Protein AF-A0A967MBA5-F1 (afdb_monomer_lite)

Foldseek 3Di:
DVVLLVVVCVPPVVLSVLLCQAPLVVCCVVPVDDLGDDLCLLQNDPNGHPCVVDLVSNQVSCCVRPVVLSVLLCQAPLNVCCPVVVDPLGDGPCLLQPPPNGHDCPDLVSQLCQLVSVLVQLLDCVRQVVVVHDSCVSVVCCVDPLNVVSVVVVVCVPPDPDPDPRRDDPCNPQNDSNGYDDDDDDDDDD

Radius of gyration: 18.89 Å; chains: 1; bounding box: 40×50×54 Å

pLDDT: mean 87.0, std 14.41, range [33.41, 98.06]

Secondary structure (DSSP, 8-state):
-HHHHHHHHTT-HHHHHHHHHSHHHHHHHHHTTTT---HHHHH-SSS---GGG-HHHHHHHHHTT-HHHHHHHHHSHHHHHHHTS--TTS--HHHHS-TT----TTSHHHHHTHHHHHHHHHT-HHHHGGGT--THHHHHHHTSHHHHHHHHHHHTTTS-SS-PPPPP-HHHHH-SSSPPP---S-----

Structure (mmCIF, N/CA/C/O backbone):
data_AF-A0A967MBA5-F1
#
_entry.id   AF-A0A967MBA5-F1
#
loop_
_atom_site.group_PDB
_atom_site.id
_atom_site.type_symbol
_atom_site.label_atom_id
_atom_site.label_alt_id
_atom_site.label_comp_id
_atom_site.label_asym_id
_atom_site.label_entity_id
_atom_site.label_seq_id
_atom_site.pdbx_PDB_ins_code
_atom_site.Cartn_x
_atom_site.Cartn_y
_atom_site.Cartn_z
_atom_site.occupancy
_atom_site.B_iso_or_equiv
_atom_site.auth_seq_id
_atom_site.auth_comp_id
_atom_site.auth_asym_id
_atom_site.auth_atom_id
_atom_site.pdbx_PDB_model_num
ATOM 1 N N . MET A 1 1 ? 20.352 1.539 -17.886 1.00 57.19 1 MET A N 1
ATOM 2 C CA . MET A 1 1 ? 19.219 1.248 -16.974 1.00 57.19 1 MET A CA 1
ATOM 3 C C . MET A 1 1 ? 17.860 1.606 -17.583 1.00 57.19 1 MET A C 1
ATOM 5 O O . MET A 1 1 ? 17.051 0.704 -17.731 1.00 57.19 1 MET A O 1
ATOM 9 N N . LEU A 1 2 ? 17.604 2.836 -18.057 1.00 64.25 2 LEU A N 1
ATOM 10 C CA . LEU A 1 2 ? 16.314 3.187 -18.700 1.00 64.25 2 LEU A CA 1
ATOM 11 C C . LEU A 1 2 ? 16.004 2.423 -20.007 1.00 64.25 2 LEU A C 1
ATOM 13 O O . LEU A 1 2 ? 14.837 2.187 -20.316 1.00 64.25 2 LEU A O 1
ATOM 17 N N . ALA A 1 3 ? 17.030 2.010 -20.758 1.00 69.00 3 ALA A N 1
ATOM 18 C CA . ALA A 1 3 ? 16.873 1.297 -22.031 1.00 69.00 3 ALA A CA 1
ATOM 19 C C . ALA A 1 3 ? 16.160 -0.065 -21.893 1.00 69.00 3 ALA A C 1
ATOM 21 O O . ALA A 1 3 ? 15.391 -0.453 -22.771 1.00 69.00 3 ALA A O 1
ATOM 22 N N . ILE A 1 4 ? 16.352 -0.764 -20.769 1.00 73.06 4 ILE A N 1
ATOM 23 C CA . ILE A 1 4 ? 15.705 -2.060 -20.518 1.00 73.06 4 ILE A CA 1
ATOM 24 C C . ILE A 1 4 ? 14.198 -1.860 -20.313 1.00 73.06 4 ILE A C 1
ATOM 26 O O . ILE A 1 4 ? 13.394 -2.529 -20.963 1.00 73.06 4 ILE A O 1
ATOM 30 N N . SER A 1 5 ? 13.801 -0.857 -19.524 1.00 80.19 5 SER A N 1
ATOM 31 C CA . SER A 1 5 ? 12.388 -0.512 -19.322 1.00 80.19 5 SER A CA 1
ATOM 32 C C . SER A 1 5 ? 11.666 -0.137 -20.624 1.00 80.19 5 SER A C 1
ATOM 34 O O . SER A 1 5 ? 10.473 -0.405 -20.757 1.00 80.19 5 SER A O 1
ATOM 36 N N . GLN A 1 6 ? 12.369 0.439 -21.612 1.00 85.06 6 GLN A N 1
ATOM 37 C CA . GLN A 1 6 ? 11.784 0.741 -22.928 1.00 85.06 6 GLN A CA 1
ATOM 38 C C . GLN A 1 6 ? 11.441 -0.518 -23.730 1.00 85.06 6 GLN A C 1
ATOM 40 O O . GLN A 1 6 ? 10.478 -0.504 -24.494 1.00 85.06 6 GLN A O 1
ATOM 45 N N . THR A 1 7 ? 12.184 -1.611 -23.547 1.00 89.75 7 THR A N 1
ATOM 46 C CA . THR A 1 7 ? 11.870 -2.888 -24.203 1.00 89.75 7 THR A CA 1
ATOM 47 C C . THR 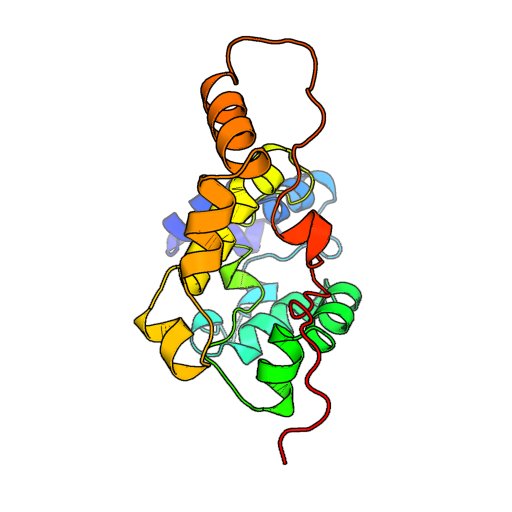A 1 7 ? 10.586 -3.471 -23.624 1.00 89.75 7 THR A C 1
ATOM 49 O O . THR A 1 7 ? 9.671 -3.808 -24.371 1.00 89.75 7 THR A O 1
ATOM 52 N N . CYS A 1 8 ? 10.461 -3.484 -22.293 1.00 90.94 8 CYS A N 1
ATOM 53 C CA . CYS A 1 8 ? 9.255 -3.950 -21.607 1.00 90.94 8 CYS A CA 1
ATOM 54 C C . CYS A 1 8 ? 8.020 -3.108 -21.975 1.00 90.94 8 CYS A C 1
ATOM 56 O O . CYS A 1 8 ? 6.943 -3.658 -22.198 1.00 90.94 8 CYS A O 1
ATOM 58 N N . LYS A 1 9 ? 8.182 -1.781 -22.093 1.00 93.62 9 LYS A N 1
ATOM 59 C CA . LYS A 1 9 ? 7.121 -0.832 -22.475 1.00 93.62 9 LYS A CA 1
ATOM 60 C C . LYS A 1 9 ? 6.440 -1.188 -23.798 1.00 93.62 9 LYS A C 1
ATOM 62 O O . LYS A 1 9 ? 5.244 -0.942 -23.917 1.00 93.62 9 LYS A O 1
ATOM 67 N N . ARG A 1 10 ? 7.169 -1.743 -24.778 1.00 92.44 10 ARG A N 1
ATOM 68 C CA . ARG A 1 10 ? 6.612 -2.065 -26.108 1.00 92.44 10 ARG A CA 1
ATOM 69 C C . ARG A 1 10 ? 5.396 -2.989 -26.025 1.00 92.44 10 ARG A C 1
ATOM 71 O O . ARG A 1 10 ? 4.481 -2.828 -26.820 1.00 92.44 10 ARG A O 1
ATOM 78 N N . CYS A 1 11 ? 5.375 -3.893 -25.044 1.00 93.06 11 CYS A N 1
ATOM 79 C CA . CYS A 1 11 ? 4.255 -4.809 -24.811 1.00 93.06 11 CYS A CA 1
ATOM 80 C C . CYS A 1 11 ? 3.465 -4.480 -23.531 1.00 93.06 11 CYS A C 1
ATOM 82 O O . CYS A 1 11 ? 2.268 -4.733 -23.466 1.00 93.06 11 CYS A O 1
ATOM 84 N N . HIS A 1 12 ? 4.101 -3.903 -22.505 1.00 92.06 12 HIS A N 1
ATOM 85 C CA . HIS A 1 12 ? 3.480 -3.584 -21.212 1.00 92.06 12 HIS A CA 1
ATOM 86 C C . HIS A 1 12 ? 3.293 -2.077 -21.015 1.00 92.06 12 HIS A C 1
ATOM 88 O O . HIS A 1 12 ? 3.728 -1.509 -20.006 1.00 92.06 12 HIS A O 1
ATOM 94 N N . TYR A 1 13 ? 2.646 -1.424 -21.982 1.00 93.81 13 TYR A N 1
ATOM 95 C CA . TYR A 1 13 ? 2.476 0.028 -21.977 1.00 93.81 13 TYR A CA 1
ATOM 96 C C . TYR A 1 13 ? 1.734 0.529 -20.732 1.00 93.81 13 TYR A C 1
ATOM 98 O O . TYR A 1 13 ? 2.235 1.425 -20.060 1.00 93.81 13 TYR A O 1
ATOM 106 N N . ASP A 1 14 ? 0.618 -0.096 -20.350 1.00 94.44 14 ASP A N 1
ATOM 107 C CA . ASP A 1 14 ? -0.190 0.350 -19.203 1.00 94.44 14 ASP A CA 1
ATOM 108 C C . ASP A 1 14 ? 0.580 0.290 -17.881 1.00 94.44 14 ASP A C 1
ATOM 110 O O . ASP A 1 14 ? 0.478 1.175 -17.030 1.00 94.44 14 ASP A O 1
ATOM 114 N N . LYS A 1 15 ? 1.395 -0.759 -17.703 1.00 93.94 15 LYS A N 1
ATOM 115 C CA . LYS A 1 15 ? 2.237 -0.905 -16.508 1.00 93.94 15 LYS A CA 1
ATOM 116 C C . LYS A 1 15 ? 3.365 0.116 -16.511 1.00 93.94 15 LYS A C 1
ATOM 118 O O . LYS A 1 15 ? 3.655 0.700 -15.471 1.00 93.94 15 LYS A O 1
ATOM 123 N N . TYR A 1 16 ? 3.961 0.371 -17.675 1.00 93.25 16 TYR A N 1
ATOM 124 C CA . TYR A 1 16 ? 4.961 1.419 -17.834 1.00 93.25 16 TYR A CA 1
ATOM 125 C C . TYR A 1 16 ? 4.374 2.814 -17.570 1.00 93.25 16 TYR A C 1
ATOM 127 O O . TYR A 1 16 ? 5.012 3.617 -16.894 1.00 93.25 16 TYR A O 1
ATOM 135 N N . ALA A 1 17 ? 3.161 3.100 -18.049 1.00 93.50 17 ALA A N 1
ATOM 136 C CA . ALA A 1 17 ? 2.477 4.367 -17.818 1.00 93.50 17 ALA A CA 1
ATOM 137 C C . ALA A 1 17 ? 2.305 4.632 -16.315 1.00 93.50 17 ALA A C 1
ATOM 139 O O . ALA A 1 17 ? 2.769 5.665 -15.841 1.00 93.50 17 ALA A O 1
ATOM 140 N N . LYS A 1 18 ? 1.785 3.649 -15.566 1.00 94.25 18 LYS A N 1
ATOM 141 C CA . LYS A 1 18 ? 1.663 3.715 -14.099 1.00 94.25 18 LYS A CA 1
ATOM 142 C C . LYS A 1 18 ? 3.008 3.845 -13.385 1.00 94.25 18 LYS A C 1
ATOM 144 O O . LYS A 1 18 ? 3.132 4.628 -12.448 1.00 94.25 18 LYS A O 1
ATOM 149 N N . LEU A 1 19 ? 4.034 3.124 -13.848 1.00 91.94 19 LEU A N 1
ATOM 150 C CA . LEU A 1 19 ? 5.378 3.213 -13.271 1.00 91.94 19 LEU A CA 1
ATOM 151 C C . LEU A 1 19 ? 5.914 4.641 -13.300 1.00 91.94 19 LEU A C 1
ATOM 153 O O . LEU A 1 19 ? 6.520 5.063 -12.318 1.00 91.94 19 LEU A O 1
ATOM 157 N N . ARG A 1 20 ? 5.666 5.398 -14.376 1.00 92.06 20 ARG A N 1
ATOM 158 C CA . ARG A 1 20 ? 6.151 6.783 -14.498 1.00 92.06 20 ARG A CA 1
ATOM 159 C C . ARG A 1 20 ? 5.617 7.726 -13.423 1.00 92.06 20 ARG A C 1
ATOM 161 O O . ARG A 1 20 ? 6.262 8.730 -13.136 1.00 92.06 20 ARG A O 1
ATOM 168 N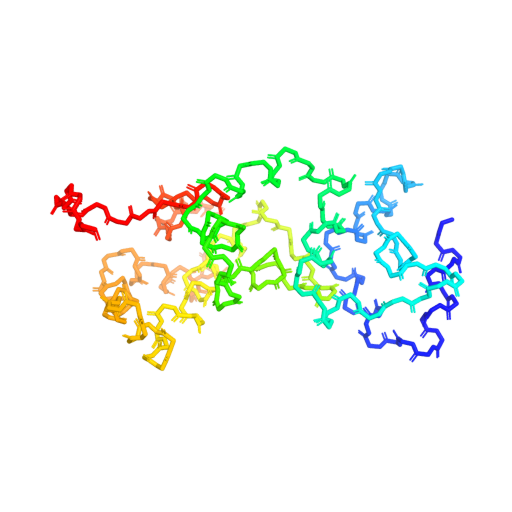 N . GLU A 1 21 ? 4.478 7.399 -12.830 1.00 92.06 21 GLU A N 1
ATOM 169 C CA . GLU A 1 21 ? 3.867 8.180 -11.753 1.00 92.06 21 GLU A CA 1
ATOM 170 C C . GLU A 1 21 ? 4.428 7.806 -10.372 1.00 92.06 21 GLU A C 1
ATOM 172 O O . GLU A 1 21 ? 4.312 8.578 -9.420 1.00 92.06 21 GLU A O 1
ATOM 177 N N . SER A 1 22 ? 5.079 6.643 -10.262 1.00 94.75 22 SER A N 1
ATOM 178 C CA . SER A 1 22 ? 5.605 6.129 -8.998 1.00 94.75 22 SER A CA 1
ATOM 179 C C . SER A 1 22 ? 6.836 6.885 -8.491 1.00 94.75 22 SER A C 1
ATOM 181 O O . SER A 1 22 ? 7.646 7.416 -9.261 1.00 94.75 22 SER A O 1
ATOM 183 N N . ILE A 1 23 ? 7.045 6.837 -7.174 1.00 94.12 23 ILE A N 1
ATOM 184 C CA . ILE A 1 23 ? 8.254 7.358 -6.529 1.00 94.12 23 ILE A CA 1
ATOM 185 C C . ILE A 1 23 ? 9.521 6.663 -7.041 1.00 94.12 23 ILE A C 1
ATOM 187 O O . ILE A 1 23 ? 10.535 7.323 -7.254 1.00 94.12 23 ILE A O 1
ATOM 191 N N . HIS A 1 24 ? 9.458 5.360 -7.342 1.00 92.62 24 HIS A N 1
ATOM 192 C CA . HIS A 1 24 ? 10.597 4.626 -7.896 1.00 92.62 24 HIS A CA 1
ATOM 193 C C . HIS A 1 24 ? 11.063 5.218 -9.229 1.00 92.62 24 HIS A C 1
ATOM 195 O O . HIS A 1 24 ? 12.262 5.393 -9.431 1.00 92.62 24 HIS A O 1
ATOM 201 N N . TYR A 1 25 ? 10.142 5.603 -10.118 1.00 91.25 25 TYR A N 1
ATOM 202 C CA . TYR A 1 25 ? 10.521 6.240 -11.381 1.00 91.25 25 TYR A CA 1
ATOM 203 C C . TYR A 1 25 ? 11.074 7.653 -11.176 1.00 91.25 25 TYR A C 1
ATOM 205 O O . TYR A 1 25 ? 12.070 8.020 -11.801 1.00 91.25 25 TYR A O 1
ATOM 213 N N . LYS A 1 26 ? 10.483 8.440 -10.267 1.00 91.62 26 LYS A N 1
ATOM 214 C CA . LYS A 1 26 ? 10.989 9.781 -9.927 1.00 91.62 26 LYS A CA 1
ATOM 215 C C . LYS A 1 26 ? 12.429 9.719 -9.404 1.00 91.62 26 LYS A C 1
ATOM 217 O O . LYS A 1 26 ? 13.295 10.425 -9.917 1.00 91.62 26 LYS A O 1
ATOM 222 N N . VAL A 1 27 ? 12.705 8.823 -8.454 1.00 89.94 27 VAL A N 1
ATOM 223 C CA . VAL A 1 27 ? 14.050 8.630 -7.886 1.00 89.94 27 VAL A CA 1
ATOM 224 C C . VAL A 1 27 ? 15.023 8.072 -8.930 1.00 89.94 27 VAL A C 1
ATOM 226 O O . VAL A 1 27 ? 16.174 8.507 -8.969 1.00 89.94 27 VAL A O 1
ATOM 229 N N . LEU A 1 28 ? 14.573 7.175 -9.818 1.00 88.00 28 LEU A N 1
ATOM 230 C CA . LEU A 1 28 ? 15.388 6.652 -10.922 1.00 88.00 28 LEU A CA 1
ATOM 231 C C . LEU A 1 28 ? 15.905 7.783 -11.819 1.00 88.00 28 LEU A C 1
ATOM 233 O O . LEU A 1 28 ? 17.083 7.789 -12.173 1.00 88.00 28 LEU A O 1
ATOM 237 N N . GLN A 1 29 ? 15.040 8.746 -12.157 1.00 85.94 29 GLN A N 1
ATOM 238 C CA . GLN A 1 29 ? 15.420 9.897 -12.982 1.00 85.94 29 GLN A CA 1
ATOM 239 C C . GLN A 1 29 ? 16.377 10.855 -12.263 1.00 85.94 29 GLN A C 1
ATOM 241 O O . GLN A 1 29 ? 17.235 11.443 -12.911 1.00 85.94 29 GLN A O 1
ATOM 246 N N . GLN A 1 30 ? 16.259 11.001 -10.941 1.00 85.06 30 GLN A N 1
ATOM 247 C CA . GLN A 1 30 ? 17.090 11.923 -10.160 1.00 85.06 30 GLN A CA 1
ATOM 248 C C . GLN A 1 30 ? 18.472 11.355 -9.812 1.00 85.06 30 GLN A C 1
ATOM 250 O O . GLN A 1 30 ? 19.459 12.082 -9.849 1.00 85.06 30 GLN A O 1
ATOM 255 N N . LYS A 1 31 ? 18.551 10.070 -9.440 1.00 77.62 31 LYS A N 1
ATOM 256 C CA . LYS A 1 31 ? 19.765 9.452 -8.868 1.00 77.62 31 LYS A CA 1
ATOM 257 C C . LYS A 1 31 ? 20.545 8.559 -9.838 1.00 77.62 31 LYS A C 1
ATOM 259 O O . LYS A 1 31 ? 21.490 7.894 -9.426 1.00 77.62 31 LYS A O 1
ATOM 264 N N . GLY A 1 32 ? 20.146 8.484 -11.108 1.00 69.00 32 GLY A N 1
ATOM 265 C CA . GLY A 1 32 ? 20.881 7.722 -12.127 1.00 69.00 32 GLY A CA 1
ATOM 266 C C . GLY A 1 32 ? 20.850 6.194 -11.958 1.00 69.00 32 GLY A C 1
ATOM 267 O O . GLY A 1 32 ? 21.584 5.496 -12.652 1.00 69.00 32 GLY A O 1
ATOM 268 N N . GLY A 1 33 ? 19.987 5.664 -11.080 1.00 66.44 33 GLY A N 1
ATOM 269 C CA . GLY A 1 33 ? 19.656 4.234 -11.000 1.00 66.44 33 GLY A CA 1
ATOM 270 C C . GLY A 1 33 ? 20.451 3.372 -10.020 1.00 66.44 33 GLY A C 1
ATOM 271 O O . GLY A 1 33 ? 20.230 2.164 -9.980 1.00 66.44 33 GLY A O 1
ATOM 272 N N . VAL A 1 34 ? 21.314 3.947 -9.179 1.00 69.75 34 VAL A N 1
ATOM 273 C CA . VAL A 1 34 ? 21.926 3.169 -8.088 1.00 69.75 34 VAL A CA 1
ATOM 274 C C . VAL A 1 34 ? 20.851 2.808 -7.058 1.00 69.75 34 VAL A C 1
ATOM 276 O O . VAL A 1 34 ? 20.255 3.693 -6.447 1.00 69.75 34 VAL A O 1
ATOM 279 N N . ASN A 1 35 ? 20.620 1.506 -6.868 1.00 76.38 35 ASN A N 1
ATOM 280 C CA . ASN A 1 35 ? 19.643 0.948 -5.926 1.00 76.38 35 ASN A CA 1
ATOM 281 C C . ASN A 1 35 ? 18.187 1.414 -6.161 1.00 76.38 35 ASN A C 1
ATOM 283 O O . ASN A 1 35 ? 17.440 1.644 -5.212 1.00 76.38 35 ASN A O 1
ATOM 287 N N . VAL A 1 36 ? 17.783 1.576 -7.427 1.00 84.69 36 VAL A N 1
ATOM 288 C CA . VAL A 1 36 ? 16.395 1.893 -7.800 1.00 84.69 36 VAL A CA 1
ATOM 289 C C . VAL A 1 36 ? 15.851 0.794 -8.714 1.00 84.69 36 VAL A C 1
ATOM 291 O O . VAL A 1 36 ? 16.489 0.496 -9.725 1.00 84.69 36 VAL A O 1
ATOM 294 N N . PRO A 1 37 ? 14.688 0.189 -8.410 1.00 88.88 37 PRO A N 1
ATOM 295 C CA . PRO A 1 37 ? 14.188 -0.936 -9.191 1.00 88.88 37 PRO A CA 1
ATOM 296 C C . PRO A 1 37 ? 13.746 -0.502 -10.596 1.00 88.88 37 PRO A C 1
ATOM 298 O O . PRO A 1 37 ? 12.969 0.443 -10.755 1.00 88.88 37 PRO A O 1
ATOM 301 N N . THR A 1 38 ? 14.185 -1.231 -11.624 1.00 88.75 38 THR A N 1
ATOM 302 C CA . THR A 1 38 ? 13.572 -1.222 -12.958 1.00 88.75 38 THR A CA 1
ATOM 303 C C . THR A 1 38 ? 12.703 -2.473 -13.140 1.00 88.75 38 THR A C 1
ATOM 305 O O . THR A 1 38 ? 12.453 -3.236 -12.202 1.00 88.75 38 THR A O 1
ATOM 308 N N . CYS A 1 39 ? 12.190 -2.692 -14.354 1.00 91.19 39 CYS A N 1
ATOM 309 C CA . CYS A 1 39 ? 11.349 -3.845 -14.660 1.00 91.19 39 CYS A CA 1
ATOM 310 C C . CYS A 1 39 ? 12.046 -5.173 -14.317 1.00 91.19 39 CYS A C 1
ATOM 312 O O . CYS A 1 39 ? 11.402 -6.077 -13.787 1.00 91.19 39 CYS A O 1
ATOM 314 N N . VAL A 1 40 ? 13.350 -5.284 -14.590 1.00 90.44 40 VAL A N 1
ATOM 315 C CA . VAL A 1 40 ? 14.095 -6.547 -14.460 1.00 90.44 40 VAL A CA 1
ATOM 316 C C . VAL A 1 40 ? 14.582 -6.830 -13.043 1.00 90.44 40 VAL A C 1
ATOM 318 O O . VAL A 1 40 ? 14.734 -7.994 -12.689 1.00 90.44 40 VAL A O 1
ATOM 321 N N . GLU A 1 41 ? 14.752 -5.823 -12.191 1.00 88.94 41 GLU A N 1
ATOM 322 C CA . GLU A 1 41 ? 15.087 -6.031 -10.778 1.00 88.94 41 GLU A CA 1
ATOM 323 C C . GLU A 1 41 ? 13.901 -6.678 -10.044 1.00 88.94 41 GLU A C 1
ATOM 325 O O . GLU A 1 41 ? 14.066 -7.633 -9.277 1.00 88.94 41 GLU A O 1
ATOM 330 N N . CYS A 1 42 ? 12.677 -6.241 -10.361 1.00 89.94 42 CYS A N 1
ATOM 331 C CA . CYS A 1 42 ? 11.465 -6.847 -9.817 1.00 89.94 42 CYS A CA 1
ATOM 332 C C . CYS A 1 42 ? 11.122 -8.174 -10.509 1.00 89.94 42 CYS A C 1
ATOM 334 O O . CYS A 1 42 ? 10.936 -9.182 -9.830 1.00 89.94 42 CYS A O 1
ATOM 336 N N . HIS A 1 43 ? 11.048 -8.204 -11.842 1.00 91.12 43 HIS A N 1
ATOM 337 C CA . HIS A 1 43 ? 10.509 -9.356 -12.576 1.00 91.12 43 HIS A CA 1
ATOM 338 C C . HIS A 1 43 ? 11.564 -10.364 -13.050 1.00 91.12 43 HIS A C 1
ATOM 340 O O . HIS A 1 43 ? 11.217 -11.521 -13.269 1.00 91.12 43 HIS A O 1
ATOM 346 N N . GLY A 1 44 ? 12.833 -9.980 -13.166 1.00 88.69 44 GLY A N 1
ATOM 347 C CA . GLY A 1 44 ? 13.866 -10.739 -13.880 1.00 88.69 44 GLY A CA 1
ATOM 348 C C . GLY A 1 44 ? 13.982 -10.319 -15.351 1.00 88.69 44 GLY A C 1
ATOM 349 O O . GLY A 1 44 ? 13.064 -9.720 -15.905 1.00 88.69 44 GLY A O 1
ATOM 350 N N . GLY A 1 45 ? 15.132 -10.608 -15.973 1.00 86.19 45 GLY A N 1
ATOM 351 C CA . GLY A 1 45 ? 15.416 -10.287 -17.382 1.00 86.19 45 GLY A CA 1
ATOM 352 C C . GLY A 1 45 ? 15.163 -11.451 -18.345 1.00 86.19 45 GLY A C 1
ATOM 353 O O . GLY A 1 45 ? 14.334 -11.336 -19.238 1.00 86.19 45 GLY A O 1
ATOM 354 N N . HIS A 1 46 ? 15.855 -12.580 -18.153 1.00 86.81 46 HIS A N 1
ATOM 355 C CA . HIS A 1 46 ? 15.689 -13.785 -18.988 1.00 86.81 46 HIS A CA 1
ATOM 356 C C . HIS A 1 46 ? 14.726 -14.812 -18.383 1.00 86.81 46 HIS A C 1
ATOM 358 O O . HIS A 1 46 ? 14.042 -15.525 -19.107 1.00 86.81 46 HIS A O 1
ATOM 364 N N . ALA A 1 47 ? 14.620 -14.842 -17.055 1.00 87.31 47 ALA A N 1
ATOM 365 C CA . ALA A 1 47 ? 13.622 -15.615 -16.324 1.00 87.31 47 ALA A CA 1
ATOM 366 C C . ALA A 1 47 ? 12.533 -14.667 -15.798 1.00 87.31 47 ALA A C 1
ATOM 368 O O . ALA A 1 47 ? 12.403 -14.464 -14.590 1.00 87.31 47 ALA A O 1
ATOM 369 N N . ILE A 1 48 ? 11.811 -14.010 -16.716 1.00 88.56 48 ILE A N 1
ATOM 370 C CA . ILE A 1 48 ? 10.757 -13.048 -16.364 1.00 88.56 48 ILE A CA 1
ATOM 371 C C . ILE A 1 48 ? 9.661 -13.783 -15.591 1.00 88.56 48 ILE A C 1
ATOM 373 O O . ILE A 1 48 ? 9.021 -14.704 -16.094 1.00 88.56 48 ILE A O 1
ATOM 377 N N . SER A 1 49 ? 9.437 -13.352 -14.358 1.00 85.56 49 SER A N 1
ATOM 378 C CA . SER A 1 49 ? 8.499 -13.958 -13.425 1.00 85.56 49 SER A CA 1
ATOM 379 C C . SER A 1 49 ? 7.278 -13.071 -13.198 1.00 85.56 49 SER A C 1
ATOM 381 O O . SER A 1 49 ? 7.344 -11.835 -13.132 1.00 85.56 49 SER A O 1
ATOM 383 N N . SER A 1 50 ? 6.126 -13.720 -13.038 1.00 85.12 50 SER A N 1
ATOM 384 C CA . SER A 1 50 ? 4.920 -13.055 -12.559 1.00 85.12 50 SER A CA 1
ATOM 385 C C . SER A 1 50 ? 4.991 -12.939 -11.039 1.00 85.12 50 SER A C 1
ATOM 387 O O . SER A 1 50 ? 4.565 -13.833 -10.312 1.00 85.12 50 SER A O 1
ATOM 389 N N . VAL A 1 51 ? 5.556 -11.825 -10.570 1.00 80.12 51 VAL A N 1
ATOM 390 C CA . VAL A 1 51 ? 5.774 -11.547 -9.141 1.00 80.12 51 VAL A CA 1
ATOM 391 C C . VAL A 1 51 ? 4.463 -11.632 -8.348 1.00 80.12 51 VAL A C 1
ATOM 393 O O . VAL A 1 51 ? 4.436 -12.206 -7.269 1.00 80.12 51 VAL A O 1
ATOM 396 N N . SER A 1 52 ? 3.343 -11.189 -8.927 1.00 79.38 52 SER A N 1
ATOM 397 C CA . SER A 1 52 ? 2.033 -11.185 -8.264 1.00 79.38 52 SER A CA 1
ATOM 398 C C . SER A 1 52 ? 1.433 -12.570 -7.997 1.00 79.38 52 SER A C 1
ATOM 400 O O . SER A 1 52 ? 0.534 -12.671 -7.167 1.00 79.38 52 SER A O 1
ATOM 402 N N . ARG A 1 53 ? 1.883 -13.634 -8.682 1.00 79.44 53 ARG A N 1
ATOM 403 C CA . ARG A 1 53 ? 1.353 -14.995 -8.462 1.00 79.44 53 ARG A CA 1
ATOM 404 C C . ARG A 1 53 ? 1.789 -15.586 -7.126 1.00 79.44 53 ARG A C 1
ATOM 406 O O . ARG A 1 53 ? 1.093 -16.444 -6.595 1.00 79.44 53 ARG A O 1
ATOM 413 N N . ASP A 1 54 ? 2.907 -15.119 -6.576 1.00 86.94 54 ASP A N 1
ATOM 414 C CA . ASP A 1 54 ? 3.372 -15.527 -5.258 1.00 86.94 54 ASP A CA 1
ATOM 415 C C . ASP A 1 54 ? 3.610 -14.315 -4.355 1.00 86.94 54 ASP A C 1
ATOM 417 O O . ASP A 1 54 ? 4.617 -13.617 -4.458 1.00 86.94 54 ASP A O 1
ATOM 421 N N . ARG A 1 55 ? 2.689 -14.117 -3.406 1.00 90.19 55 ARG A N 1
ATOM 422 C CA . ARG A 1 55 ? 2.760 -13.062 -2.381 1.00 90.19 55 ARG A CA 1
ATOM 423 C C . ARG A 1 55 ? 4.113 -13.033 -1.656 1.00 90.19 55 ARG A C 1
ATOM 425 O O . ARG A 1 55 ? 4.643 -11.950 -1.428 1.00 90.19 55 ARG A O 1
ATOM 432 N N . LEU A 1 56 ? 4.711 -14.190 -1.350 1.00 90.88 56 LEU A N 1
ATOM 433 C CA . LEU A 1 56 ? 6.013 -14.236 -0.672 1.00 90.88 56 LEU A CA 1
ATOM 434 C C . LEU A 1 56 ? 7.152 -13.781 -1.591 1.00 90.88 56 LEU A C 1
ATOM 436 O O . LEU A 1 56 ? 8.021 -13.028 -1.156 1.00 90.88 56 LEU A O 1
ATOM 440 N N . SER A 1 57 ? 7.142 -14.188 -2.862 1.00 89.88 57 SER A N 1
ATOM 441 C CA . SER A 1 57 ? 8.065 -13.670 -3.878 1.00 89.88 57 SER A CA 1
ATOM 442 C C . SER A 1 57 ? 7.995 -12.144 -3.978 1.00 89.88 57 SER A C 1
ATOM 444 O O . SER A 1 57 ? 9.040 -11.494 -3.928 1.00 89.88 57 SER A O 1
ATOM 446 N N . THR A 1 58 ? 6.791 -11.556 -4.005 1.00 92.00 58 THR A N 1
ATOM 447 C CA . THR A 1 58 ? 6.609 -10.092 -3.986 1.00 92.00 58 THR A CA 1
ATOM 448 C C . THR A 1 58 ? 7.316 -9.442 -2.802 1.00 92.00 58 THR A C 1
ATOM 450 O O . THR A 1 58 ? 8.101 -8.514 -2.992 1.00 92.00 58 THR A O 1
ATOM 453 N N . VAL A 1 59 ? 7.104 -9.956 -1.588 1.00 94.31 59 VAL A N 1
ATOM 454 C CA . VAL A 1 59 ? 7.737 -9.398 -0.387 1.00 94.31 59 VAL A CA 1
ATOM 455 C C . VAL A 1 59 ? 9.266 -9.509 -0.457 1.00 94.31 59 VAL A C 1
ATOM 457 O O . VAL A 1 59 ? 9.970 -8.550 -0.138 1.00 94.31 59 VAL A O 1
ATOM 460 N N . ARG A 1 60 ? 9.804 -10.637 -0.945 1.00 92.31 60 ARG A N 1
ATOM 461 C CA . ARG A 1 60 ? 11.257 -10.812 -1.132 1.00 92.31 60 ARG A CA 1
ATOM 462 C C . ARG A 1 60 ? 11.840 -9.815 -2.137 1.00 92.31 60 ARG A C 1
ATOM 464 O O . ARG A 1 60 ? 12.959 -9.350 -1.937 1.00 92.31 60 ARG A O 1
ATOM 471 N N . LYS A 1 61 ? 11.101 -9.453 -3.194 1.00 93.19 61 LYS A N 1
ATOM 472 C CA . LYS A 1 61 ? 11.540 -8.426 -4.154 1.00 93.19 61 LYS A CA 1
ATOM 473 C C . LYS A 1 61 ? 11.637 -7.047 -3.512 1.00 93.19 61 LYS A C 1
ATOM 475 O O . LYS A 1 61 ? 12.620 -6.353 -3.745 1.00 93.19 61 LYS A O 1
ATOM 480 N N . CYS A 1 62 ? 10.683 -6.682 -2.657 1.00 94.56 62 CYS A N 1
ATOM 481 C CA . CYS A 1 62 ? 10.751 -5.441 -1.884 1.00 94.56 62 CYS A CA 1
ATOM 482 C C . CYS A 1 62 ? 11.936 -5.448 -0.903 1.00 94.56 62 CYS A C 1
ATOM 484 O O . CYS A 1 62 ? 12.671 -4.464 -0.829 1.00 94.56 62 CYS A O 1
ATOM 486 N N . ARG A 1 63 ? 12.170 -6.575 -0.210 1.00 95.44 63 ARG A N 1
ATOM 487 C CA . ARG A 1 63 ? 13.292 -6.748 0.731 1.00 95.44 63 ARG A CA 1
ATOM 488 C C . ARG A 1 63 ? 14.653 -6.449 0.097 1.00 95.44 63 ARG A C 1
ATOM 490 O O . ARG A 1 63 ? 15.497 -5.882 0.776 1.00 95.44 63 ARG A O 1
ATOM 497 N N . GLY A 1 64 ? 14.856 -6.793 -1.178 1.00 92.88 64 GLY A N 1
ATOM 498 C CA . GLY A 1 64 ? 16.145 -6.618 -1.862 1.00 92.88 64 GLY A CA 1
ATOM 499 C C . GLY A 1 64 ? 16.720 -5.198 -1.786 1.00 92.88 64 GLY A C 1
ATOM 500 O O . GLY A 1 64 ? 17.936 -5.045 -1.750 1.00 92.88 64 GLY A O 1
ATOM 501 N N . CYS A 1 65 ? 15.860 -4.177 -1.698 1.00 94.25 65 CYS A N 1
ATOM 502 C CA . CYS A 1 65 ? 16.270 -2.787 -1.466 1.00 94.25 65 CYS A CA 1
ATOM 503 C C . CYS A 1 65 ? 15.786 -2.240 -0.110 1.00 94.25 65 CYS A C 1
ATOM 505 O O . CYS A 1 65 ? 16.431 -1.364 0.464 1.00 94.25 65 CYS A O 1
ATOM 507 N N . HIS A 1 66 ? 14.663 -2.742 0.416 1.00 95.56 66 HIS A N 1
ATOM 508 C CA . HIS A 1 66 ? 14.016 -2.262 1.641 1.00 95.56 66 HIS A CA 1
ATOM 509 C C . HIS A 1 66 ? 14.165 -3.246 2.810 1.00 95.56 66 HIS A C 1
ATOM 511 O O . HIS A 1 66 ? 13.194 -3.547 3.502 1.00 95.56 66 HIS A O 1
ATOM 517 N N . GLU A 1 67 ? 15.376 -3.755 3.042 1.00 97.12 67 GLU A N 1
ATOM 518 C CA . GLU A 1 67 ? 15.629 -4.794 4.051 1.00 97.12 67 GLU A CA 1
ATOM 519 C C . GLU A 1 67 ? 15.204 -4.377 5.465 1.00 97.12 67 GLU A C 1
ATOM 521 O O . GLU A 1 67 ? 14.445 -5.092 6.110 1.00 97.12 67 GLU A O 1
ATOM 526 N N . LYS A 1 68 ? 15.575 -3.171 5.906 1.00 97.50 68 LYS A N 1
ATOM 527 C CA . LYS A 1 68 ? 15.196 -2.665 7.237 1.00 97.50 68 LYS A CA 1
ATOM 528 C C . LYS A 1 68 ? 13.680 -2.571 7.424 1.00 97.50 68 LYS A C 1
ATOM 530 O O . LYS A 1 68 ? 13.151 -2.889 8.481 1.00 97.50 68 LYS A O 1
ATOM 535 N N . VAL A 1 69 ? 12.964 -2.138 6.384 1.00 97.75 69 VAL A N 1
ATOM 536 C CA . VAL A 1 69 ? 11.494 -2.061 6.415 1.00 97.75 69 VAL A CA 1
ATOM 537 C C . VAL A 1 69 ? 10.893 -3.461 6.465 1.00 97.75 69 VAL A C 1
ATOM 539 O O . VAL A 1 69 ? 9.944 -3.693 7.209 1.00 97.75 69 VAL A O 1
ATOM 542 N N . TYR A 1 70 ? 11.459 -4.400 5.703 1.00 97.81 70 TYR A N 1
ATOM 543 C CA . TYR A 1 70 ? 11.055 -5.800 5.736 1.00 97.81 70 TYR A CA 1
ATOM 544 C C . TYR A 1 70 ? 11.205 -6.401 7.140 1.00 97.81 70 TYR A C 1
ATOM 546 O O . TYR A 1 70 ? 10.292 -7.087 7.590 1.00 97.81 70 TYR A O 1
ATOM 554 N N . GLU A 1 71 ? 12.312 -6.137 7.835 1.00 97.81 71 GLU A N 1
ATOM 555 C CA . GLU A 1 71 ? 12.554 -6.643 9.194 1.00 97.81 71 GLU A CA 1
ATOM 556 C C . GLU A 1 71 ? 11.505 -6.130 10.186 1.00 97.81 71 GLU A C 1
ATOM 558 O O . GLU A 1 71 ? 10.934 -6.914 10.944 1.00 97.81 71 GLU A O 1
ATOM 563 N N . ILE A 1 72 ? 11.183 -4.837 10.116 1.00 98.06 72 ILE A N 1
ATOM 564 C CA . ILE A 1 72 ? 10.130 -4.226 10.935 1.00 98.06 72 ILE A CA 1
ATOM 565 C C . ILE A 1 72 ? 8.766 -4.856 10.610 1.00 98.06 72 ILE A C 1
ATOM 567 O O . ILE A 1 72 ? 8.051 -5.297 11.511 1.00 98.06 72 ILE A O 1
ATOM 571 N N . TYR A 1 73 ? 8.426 -4.966 9.321 1.00 98.06 73 TYR A N 1
ATOM 572 C CA . TYR A 1 73 ? 7.183 -5.594 8.877 1.00 98.06 73 TYR A CA 1
ATOM 573 C C . TYR A 1 73 ? 7.064 -7.041 9.342 1.00 98.06 73 TYR A C 1
ATOM 575 O O . TYR A 1 73 ? 6.001 -7.428 9.821 1.00 98.06 73 TYR A O 1
ATOM 583 N N . ALA A 1 74 ? 8.135 -7.830 9.262 1.00 96.88 74 ALA A N 1
ATOM 584 C CA . ALA A 1 74 ? 8.137 -9.218 9.711 1.00 96.88 74 ALA A CA 1
ATOM 585 C C . ALA A 1 74 ? 7.807 -9.359 11.210 1.00 96.88 74 ALA A C 1
ATOM 587 O O . ALA A 1 74 ? 7.223 -10.369 11.604 1.00 96.88 74 ALA A O 1
ATOM 588 N N . GLY A 1 75 ? 8.128 -8.344 12.022 1.00 95.81 75 GLY A N 1
ATOM 589 C CA . GLY A 1 75 ? 7.769 -8.267 13.441 1.00 95.81 75 GLY A CA 1
ATOM 590 C C . GLY A 1 75 ? 6.348 -7.764 13.732 1.00 95.81 75 GLY A C 1
ATOM 591 O O . GLY A 1 75 ? 5.851 -7.973 14.837 1.00 95.81 75 GLY A O 1
ATOM 592 N N . SER A 1 76 ? 5.675 -7.132 12.765 1.00 97.75 76 SER A N 1
ATOM 593 C CA . SER A 1 76 ? 4.296 -6.638 12.918 1.00 97.75 76 SER A CA 1
ATOM 594 C C . SER A 1 76 ? 3.272 -7.767 13.046 1.00 97.75 76 SER A C 1
ATOM 596 O O . SER A 1 76 ? 3.548 -8.923 12.724 1.00 97.75 76 SER A O 1
ATOM 598 N N . VAL A 1 77 ? 2.034 -7.443 13.429 1.00 96.12 77 VAL A N 1
ATOM 599 C CA . VAL A 1 77 ? 0.954 -8.445 13.494 1.00 96.12 77 VAL A CA 1
ATOM 600 C C 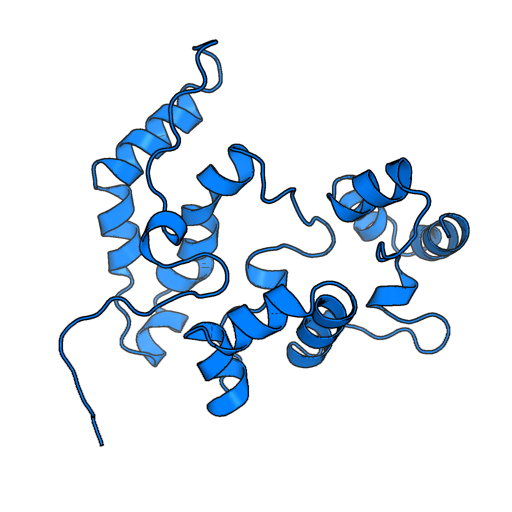. VAL A 1 77 ? 0.617 -9.044 12.127 1.00 96.12 77 VAL A C 1
ATOM 602 O O . VAL A 1 77 ? 0.320 -10.236 12.042 1.00 96.12 77 VAL A O 1
ATOM 605 N N . HIS A 1 78 ? 0.714 -8.254 11.051 1.00 96.50 78 HIS A N 1
ATOM 606 C CA . HIS A 1 78 ? 0.501 -8.737 9.686 1.00 96.50 78 HIS A CA 1
ATOM 607 C C . HIS A 1 78 ? 1.661 -9.621 9.220 1.00 96.50 78 HIS A C 1
ATOM 609 O O . HIS A 1 78 ? 1.427 -10.729 8.741 1.00 96.50 78 HIS A O 1
ATOM 615 N N . GLY A 1 79 ? 2.909 -9.185 9.413 1.00 96.62 79 GLY A N 1
ATOM 616 C CA . GLY A 1 79 ? 4.076 -9.977 9.018 1.00 96.62 79 GLY A CA 1
ATOM 617 C C . GLY A 1 79 ? 4.230 -11.259 9.833 1.00 96.62 79 GLY A C 1
ATOM 618 O O . GLY A 1 79 ? 4.478 -12.318 9.260 1.00 96.62 79 GLY A O 1
ATOM 619 N N . ASN A 1 80 ? 3.986 -11.215 11.144 1.00 95.50 80 ASN A N 1
ATOM 620 C CA . ASN A 1 80 ? 3.995 -12.402 11.997 1.00 95.50 80 ASN A CA 1
ATOM 621 C C . ASN A 1 80 ? 2.959 -13.435 11.528 1.00 95.50 80 ASN A C 1
ATOM 623 O O . ASN A 1 80 ? 3.274 -14.620 11.408 1.00 95.50 80 ASN A O 1
ATOM 627 N N . ALA A 1 81 ? 1.742 -12.992 11.202 1.00 95.88 81 ALA A N 1
ATOM 628 C CA . ALA A 1 81 ? 0.714 -13.867 10.653 1.00 95.88 81 ALA A CA 1
ATOM 629 C C . ALA A 1 81 ? 1.110 -14.442 9.281 1.00 95.88 81 ALA A C 1
ATOM 631 O O . ALA A 1 81 ? 0.882 -15.628 9.036 1.00 95.88 81 ALA A O 1
ATOM 632 N N . LEU A 1 82 ? 1.751 -13.649 8.417 1.00 96.19 82 LEU A N 1
ATOM 633 C CA . LEU A 1 82 ? 2.220 -14.107 7.108 1.00 96.19 82 LEU A CA 1
ATOM 634 C C . LEU A 1 82 ? 3.302 -15.186 7.221 1.00 96.19 82 LEU A C 1
ATOM 636 O O . LEU A 1 82 ? 3.219 -16.220 6.558 1.00 96.19 82 LEU A O 1
ATOM 640 N N . PHE A 1 83 ? 4.334 -14.934 8.027 1.00 95.62 83 PHE A N 1
ATOM 641 C CA . PHE A 1 83 ? 5.536 -15.765 8.049 1.00 95.62 83 PHE A CA 1
ATOM 642 C C . PHE A 1 83 ? 5.445 -16.929 9.029 1.00 95.62 83 PHE A C 1
ATOM 644 O O . PHE A 1 83 ? 5.805 -18.043 8.659 1.00 95.62 83 PHE A O 1
ATOM 651 N N . ASN A 1 84 ? 4.933 -16.692 10.239 1.00 95.31 84 ASN A N 1
ATOM 652 C CA . ASN A 1 84 ? 4.945 -17.690 11.314 1.00 95.31 84 ASN A CA 1
ATOM 653 C C . ASN A 1 84 ? 3.646 -18.492 11.384 1.00 95.31 84 ASN A C 1
ATOM 655 O O . ASN A 1 84 ? 3.662 -19.650 11.784 1.00 95.31 84 ASN A O 1
ATOM 659 N N . LYS A 1 85 ? 2.517 -17.891 10.988 1.00 94.69 85 LYS A N 1
ATOM 660 C CA . LYS A 1 85 ? 1.212 -18.578 10.936 1.00 94.69 85 LYS A CA 1
ATOM 661 C C . LYS A 1 85 ? 0.821 -19.019 9.526 1.00 94.69 85 LYS A C 1
ATOM 663 O O . LYS A 1 85 ? -0.258 -19.571 9.344 1.00 94.69 85 LYS A O 1
ATOM 668 N N . HIS A 1 86 ? 1.666 -18.740 8.531 1.00 93.81 86 HIS A N 1
ATOM 669 C CA . HIS A 1 86 ? 1.425 -19.037 7.115 1.00 93.81 86 HIS A CA 1
ATOM 670 C C . HIS A 1 86 ? 0.078 -18.513 6.581 1.00 93.81 86 HIS A C 1
ATOM 672 O O . HIS A 1 86 ? -0.471 -19.047 5.615 1.00 93.81 86 HIS A O 1
ATOM 678 N N . ASN A 1 87 ? -0.455 -17.448 7.186 1.00 93.44 87 ASN A N 1
ATOM 679 C CA . ASN A 1 87 ? -1.726 -16.859 6.794 1.00 93.44 87 ASN A CA 1
ATOM 680 C C . ASN A 1 87 ? -1.520 -15.925 5.595 1.00 93.44 87 ASN A C 1
ATOM 682 O O . ASN A 1 87 ? -0.888 -14.879 5.718 1.00 93.44 87 ASN A O 1
ATOM 686 N N . ARG A 1 88 ? -2.070 -16.286 4.432 1.00 91.06 88 ARG A N 1
ATOM 687 C CA . ARG A 1 88 ? -1.917 -15.505 3.192 1.00 91.06 88 ARG A CA 1
ATOM 688 C C . ARG A 1 88 ? -2.953 -14.388 3.028 1.00 91.06 88 ARG A C 1
ATOM 690 O O . ARG A 1 88 ? -2.768 -13.570 2.125 1.00 91.06 88 ARG A O 1
ATOM 697 N N . ASP A 1 89 ? -3.972 -14.336 3.887 1.00 91.94 89 ASP A N 1
ATOM 698 C CA . ASP A 1 89 ? -5.062 -13.346 3.843 1.00 91.94 89 ASP A CA 1
ATOM 699 C C . ASP A 1 89 ? -4.643 -11.981 4.433 1.00 91.94 89 ASP A C 1
ATOM 701 O O . ASP A 1 89 ? -5.374 -11.002 4.313 1.00 91.94 89 ASP A O 1
ATOM 705 N N . VAL A 1 90 ? -3.465 -11.888 5.061 1.00 94.75 90 VAL A N 1
ATOM 706 C CA . VAL A 1 90 ? -2.922 -10.627 5.602 1.00 94.75 90 VAL A CA 1
ATOM 707 C C . VAL A 1 90 ? -2.244 -9.787 4.519 1.00 94.75 90 VAL A C 1
ATOM 709 O O . VAL A 1 90 ? -1.679 -10.364 3.583 1.00 94.75 90 VAL A O 1
ATOM 712 N N . PRO A 1 91 ? -2.245 -8.444 4.632 1.00 96.56 91 PRO A N 1
ATOM 713 C CA . PRO A 1 91 ? -1.678 -7.575 3.609 1.00 96.56 91 PRO A CA 1
ATOM 714 C C . PRO A 1 91 ? -0.152 -7.689 3.533 1.00 96.56 91 PRO A C 1
ATOM 716 O O . PRO A 1 91 ? 0.527 -7.802 4.554 1.00 96.56 91 PRO A O 1
ATOM 719 N N . ILE A 1 92 ? 0.387 -7.607 2.319 1.00 96.38 92 ILE A N 1
ATOM 720 C CA . ILE A 1 92 ? 1.813 -7.477 1.999 1.00 96.38 92 ILE A CA 1
ATOM 721 C C . ILE A 1 92 ? 2.120 -6.066 1.487 1.00 96.38 92 ILE A C 1
ATOM 723 O O . ILE A 1 92 ? 1.222 -5.245 1.310 1.00 96.38 92 ILE A O 1
ATOM 727 N N . CYS A 1 93 ? 3.391 -5.798 1.171 1.00 96.62 93 CYS A N 1
ATOM 728 C CA . CYS A 1 93 ? 3.871 -4.494 0.707 1.00 96.62 93 CYS A CA 1
ATOM 729 C C . CYS A 1 93 ? 2.978 -3.872 -0.379 1.00 96.62 93 CYS A C 1
ATOM 731 O O . CYS A 1 93 ? 2.679 -2.687 -0.313 1.00 96.62 93 CYS A O 1
ATOM 733 N N . THR A 1 94 ? 2.531 -4.669 -1.356 1.00 95.94 94 THR A N 1
ATOM 734 C CA . THR A 1 94 ? 1.767 -4.174 -2.510 1.00 95.94 94 THR A CA 1
ATOM 735 C C . THR A 1 94 ? 0.297 -3.892 -2.246 1.00 95.94 94 THR A C 1
ATOM 737 O O . THR A 1 94 ? -0.327 -3.235 -3.075 1.00 95.94 94 THR A O 1
ATOM 740 N N . ASP A 1 95 ? -0.255 -4.393 -1.140 1.00 96.50 95 ASP A N 1
ATOM 741 C CA . ASP A 1 95 ? -1.661 -4.161 -0.800 1.00 96.50 95 ASP A CA 1
ATOM 742 C C . ASP A 1 95 ? -1.847 -2.749 -0.223 1.00 96.50 95 ASP A C 1
ATOM 744 O O . ASP A 1 95 ? -2.853 -2.106 -0.498 1.00 96.50 95 ASP A O 1
ATOM 748 N N . CYS A 1 96 ? -0.834 -2.228 0.484 1.00 96.31 96 CYS A N 1
ATOM 749 C CA . CYS A 1 96 ? -0.786 -0.825 0.906 1.00 96.31 96 CYS A CA 1
ATOM 750 C C . CYS A 1 96 ? -0.092 0.063 -0.146 1.00 96.31 96 CYS A C 1
ATOM 752 O O . CYS A 1 96 ? -0.577 1.136 -0.491 1.00 96.31 96 CYS A O 1
ATOM 754 N N . HIS A 1 97 ? 1.027 -0.402 -0.715 1.00 95.81 97 HIS A N 1
ATOM 755 C CA . HIS A 1 97 ? 1.800 0.316 -1.732 1.00 95.81 97 HIS A CA 1
ATOM 756 C C . HIS A 1 97 ? 1.580 -0.288 -3.122 1.00 95.81 97 HIS A C 1
ATOM 758 O O . HIS A 1 97 ? 2.358 -1.120 -3.590 1.00 95.81 97 HIS A O 1
ATOM 764 N N . THR A 1 98 ? 0.531 0.155 -3.812 1.00 93.56 98 THR A N 1
ATOM 765 C CA . THR A 1 98 ? 0.109 -0.421 -5.101 1.00 93.56 98 THR A CA 1
ATOM 766 C C . THR A 1 98 ? 1.248 -0.485 -6.128 1.00 93.56 98 THR A C 1
ATOM 768 O O . THR A 1 98 ? 1.723 0.533 -6.630 1.00 93.56 98 THR A O 1
ATOM 771 N N . ALA A 1 99 ? 1.651 -1.690 -6.532 1.00 92.75 99 ALA A N 1
ATOM 772 C CA . ALA A 1 99 ? 2.502 -1.880 -7.709 1.00 92.75 99 ALA A CA 1
ATOM 773 C C . ALA A 1 99 ? 1.657 -1.744 -8.994 1.00 92.75 99 ALA A C 1
ATOM 775 O O . ALA A 1 99 ? 0.543 -2.250 -9.071 1.00 92.75 99 ALA A O 1
ATOM 776 N N . HIS A 1 100 ? 2.090 -1.104 -10.078 1.00 94.25 100 HIS A N 1
ATOM 777 C CA . HIS A 1 100 ? 3.334 -0.395 -10.395 1.00 94.25 100 HIS A CA 1
ATOM 778 C C . HIS A 1 100 ? 3.259 1.117 -10.108 1.00 94.25 100 HIS A C 1
ATOM 780 O O . HIS A 1 100 ? 3.978 1.884 -10.727 1.00 94.25 100 HIS A O 1
ATOM 786 N N . GLN A 1 101 ? 2.387 1.568 -9.211 1.00 94.94 101 GLN A N 1
ATOM 787 C CA . GLN A 1 101 ? 2.080 2.985 -8.987 1.00 94.94 101 GLN A CA 1
ATOM 788 C C . GLN A 1 101 ? 2.368 3.379 -7.532 1.00 94.94 101 GLN A C 1
ATOM 790 O O . GLN A 1 101 ? 1.549 4.004 -6.865 1.00 94.94 101 GLN A O 1
ATOM 795 N N . VAL A 1 102 ? 3.530 2.961 -7.019 1.00 95.62 102 VAL A N 1
ATOM 796 C CA . VAL A 1 102 ? 3.917 3.216 -5.626 1.00 95.62 102 VAL A CA 1
ATOM 797 C C . VAL A 1 102 ? 4.001 4.726 -5.415 1.00 95.62 102 VAL A C 1
ATOM 799 O O . VAL A 1 102 ? 4.903 5.378 -5.948 1.00 95.62 102 VAL A O 1
ATOM 802 N N . LYS A 1 103 ? 3.034 5.274 -4.677 1.00 96.19 103 LYS A N 1
ATOM 803 C CA . LYS A 1 103 ? 2.987 6.689 -4.302 1.00 96.19 103 LYS A CA 1
ATOM 804 C C . LYS A 1 103 ? 4.107 7.018 -3.312 1.00 96.19 103 LYS A C 1
ATOM 806 O O . LYS A 1 103 ? 4.663 6.127 -2.673 1.00 96.19 103 LYS A O 1
ATOM 811 N N . ASP A 1 104 ? 4.449 8.298 -3.218 1.00 94.69 104 ASP A N 1
ATOM 812 C CA . ASP A 1 104 ? 5.451 8.778 -2.267 1.00 94.69 104 ASP A CA 1
ATOM 813 C C . ASP A 1 104 ? 4.866 8.779 -0.840 1.00 94.69 104 ASP A C 1
ATOM 815 O O . ASP A 1 104 ? 3.939 9.555 -0.577 1.00 94.69 104 ASP A O 1
ATOM 819 N N . PRO A 1 105 ? 5.383 7.936 0.076 1.00 93.44 105 PRO A N 1
ATOM 820 C CA . PRO A 1 105 ? 4.827 7.793 1.418 1.00 93.44 105 PRO A CA 1
ATOM 821 C C . PRO A 1 105 ? 5.063 9.015 2.317 1.00 93.44 105 PRO A C 1
ATOM 823 O O . PRO A 1 105 ? 4.491 9.075 3.399 1.00 93.44 105 PRO A O 1
ATOM 826 N N . TYR A 1 106 ? 5.886 9.983 1.899 1.00 90.88 106 TYR A N 1
ATOM 827 C CA . TYR A 1 106 ? 6.154 11.208 2.663 1.00 90.88 106 TYR A CA 1
ATOM 828 C C . TYR A 1 106 ? 5.196 12.362 2.332 1.00 90.88 106 TYR A C 1
ATOM 830 O O . TYR A 1 106 ? 5.338 13.464 2.866 1.00 90.88 106 TYR A O 1
ATOM 838 N N . THR A 1 107 ? 4.240 12.143 1.429 1.00 91.12 107 THR A N 1
ATOM 839 C CA . THR A 1 107 ? 3.260 13.162 1.033 1.00 91.12 107 THR A CA 1
ATOM 840 C C . THR A 1 107 ? 2.061 13.192 1.979 1.00 91.12 107 THR A C 1
ATOM 842 O O . THR A 1 107 ? 1.657 12.159 2.510 1.00 91.12 107 THR A O 1
ATOM 845 N N . ALA A 1 108 ? 1.467 14.378 2.155 1.00 89.12 108 ALA A N 1
ATOM 846 C CA . ALA A 1 108 ? 0.223 14.535 2.913 1.00 89.12 108 ALA A CA 1
ATOM 847 C C . ALA A 1 108 ? -0.912 13.713 2.284 1.00 89.12 108 ALA A C 1
ATOM 849 O O . ALA A 1 108 ? -1.559 12.952 2.986 1.00 89.12 108 ALA A O 1
ATOM 850 N N . GLU A 1 109 ? -1.042 13.745 0.952 1.00 88.69 109 GLU A N 1
ATOM 851 C CA . GLU A 1 109 ? -2.017 12.933 0.208 1.00 88.69 109 GLU A CA 1
ATOM 852 C C . GLU A 1 109 ? -1.915 11.434 0.549 1.00 88.69 109 GLU A C 1
ATOM 854 O O . GLU A 1 109 ? -2.926 10.749 0.699 1.00 88.69 109 GLU A O 1
ATOM 859 N N . TYR A 1 110 ? -0.695 10.895 0.685 1.00 92.25 110 TYR A N 1
ATOM 860 C CA . TYR A 1 110 ? -0.523 9.495 1.070 1.00 92.25 110 TYR A CA 1
ATOM 861 C C . TYR A 1 110 ? -1.011 9.241 2.496 1.00 92.25 110 TYR A C 1
ATOM 863 O O . TYR A 1 110 ? -1.723 8.264 2.716 1.00 92.25 110 TYR A O 1
ATOM 871 N N . HIS A 1 111 ? -0.645 10.118 3.438 1.00 92.38 111 HIS A N 1
ATOM 872 C CA . HIS A 1 111 ? -1.061 10.038 4.842 1.00 92.38 111 HIS A CA 1
ATOM 873 C C . HIS A 1 111 ? -2.586 10.121 4.988 1.00 92.38 111 HIS A C 1
ATOM 875 O O . HIS A 1 111 ? -3.194 9.270 5.633 1.00 92.38 111 HIS A O 1
ATOM 881 N N . GLU A 1 112 ? -3.221 11.057 4.291 1.00 91.81 112 GLU A N 1
ATOM 882 C CA . GLU A 1 112 ? -4.670 11.273 4.312 1.00 91.81 112 GLU A CA 1
ATOM 883 C C . GLU A 1 112 ? -5.467 10.116 3.683 1.00 91.81 112 GLU A C 1
ATOM 885 O O . GLU A 1 112 ? -6.613 9.875 4.059 1.00 91.81 112 GLU A O 1
ATOM 890 N N . ASN A 1 113 ? -4.856 9.341 2.781 1.00 93.19 113 ASN A N 1
ATOM 891 C CA . ASN A 1 113 ? -5.460 8.145 2.179 1.00 93.19 113 ASN A CA 1
ATOM 892 C C . ASN A 1 113 ? -5.243 6.851 2.991 1.00 93.19 113 ASN A C 1
ATOM 894 O O . ASN A 1 113 ? -5.690 5.772 2.577 1.00 93.19 113 ASN A O 1
ATOM 898 N N . ILE A 1 114 ? -4.556 6.905 4.136 1.00 95.50 114 ILE A N 1
ATOM 899 C CA . ILE A 1 114 ? -4.315 5.720 4.974 1.00 95.50 114 ILE A CA 1
ATOM 900 C C . ILE A 1 114 ? -5.623 5.067 5.446 1.00 95.50 114 ILE A C 1
ATOM 902 O O . ILE A 1 114 ? -5.727 3.844 5.309 1.00 95.50 114 ILE A O 1
ATOM 906 N N . PRO A 1 115 ? -6.647 5.804 5.922 1.00 95.88 115 PRO A N 1
ATOM 907 C CA . PRO A 1 115 ? -7.913 5.192 6.324 1.00 95.88 115 PRO A CA 1
ATOM 908 C C . PRO A 1 115 ? -8.586 4.410 5.195 1.00 95.88 115 PRO A C 1
ATOM 910 O O . PRO A 1 115 ? -9.052 3.294 5.426 1.00 95.88 115 PRO A O 1
ATOM 913 N N . ASP A 1 116 ? -8.551 4.929 3.965 1.00 95.50 116 ASP A N 1
ATOM 914 C CA . ASP A 1 116 ? -9.095 4.243 2.788 1.00 95.50 116 ASP A CA 1
ATOM 915 C C . ASP A 1 116 ? -8.325 2.941 2.521 1.00 95.50 116 ASP A C 1
ATOM 917 O O . ASP A 1 116 ? -8.921 1.882 2.312 1.00 95.50 116 ASP A O 1
ATOM 921 N N . THR A 1 117 ? -6.995 2.987 2.631 1.00 96.56 117 THR A N 1
ATOM 922 C CA . THR A 1 117 ? -6.122 1.815 2.469 1.00 96.56 117 THR A CA 1
ATOM 923 C C . THR A 1 117 ? -6.447 0.732 3.499 1.00 96.56 117 THR A C 1
ATOM 925 O O . THR A 1 117 ? -6.667 -0.425 3.138 1.00 96.56 117 THR A O 1
ATOM 928 N N . CYS A 1 118 ? -6.547 1.097 4.779 1.00 96.50 118 CYS A N 1
ATOM 929 C CA . CYS A 1 118 ? -6.894 0.171 5.856 1.00 96.50 118 CYS A CA 1
ATOM 930 C C . CYS A 1 118 ? -8.324 -0.370 5.707 1.00 96.50 118 CYS A C 1
ATOM 932 O O . CYS A 1 118 ? -8.575 -1.548 5.980 1.00 96.50 118 CYS A O 1
ATOM 934 N N . SER A 1 119 ? -9.257 0.465 5.240 1.00 96.31 119 SER A N 1
ATOM 935 C CA . SER A 1 119 ? -10.663 0.096 5.081 1.00 96.31 119 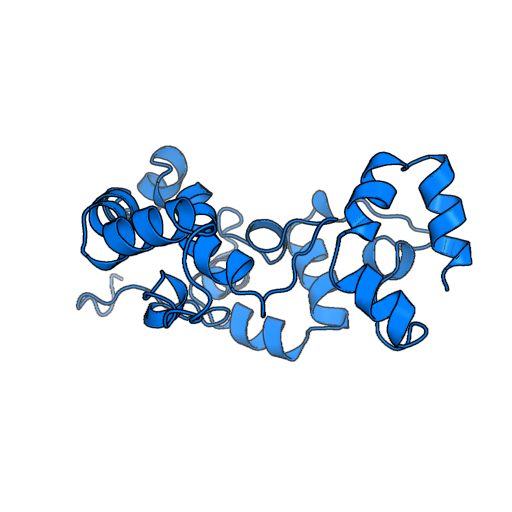SER A CA 1
ATOM 936 C C . SER A 1 119 ? -10.881 -1.024 4.068 1.00 96.31 119 SER A C 1
ATOM 938 O O . SER A 1 119 ? -11.788 -1.830 4.272 1.00 96.31 119 SER A O 1
ATOM 940 N N . SER A 1 120 ? -10.017 -1.149 3.053 1.00 95.31 120 SER A N 1
ATOM 941 C CA . SER A 1 120 ? -10.106 -2.199 2.024 1.00 95.31 120 SER A CA 1
ATOM 942 C C . SER A 1 120 ? -10.224 -3.616 2.607 1.00 95.31 120 SER A C 1
ATOM 944 O O . SER A 1 120 ? -10.940 -4.458 2.059 1.00 95.31 120 SER A O 1
ATOM 946 N N . CYS A 1 121 ? -9.589 -3.852 3.760 1.00 95.88 121 CYS A N 1
ATOM 947 C CA . CYS A 1 121 ? -9.681 -5.099 4.514 1.00 95.88 121 CYS A CA 1
ATOM 948 C C . CYS A 1 121 ? -10.482 -4.933 5.810 1.00 95.88 121 CYS A C 1
ATOM 950 O O . CYS A 1 121 ? -11.337 -5.761 6.105 1.00 95.88 121 CYS A O 1
ATOM 952 N N . HIS A 1 122 ? -10.252 -3.868 6.583 1.00 95.69 122 HIS A N 1
ATOM 953 C CA . HIS A 1 122 ? -10.854 -3.714 7.914 1.00 95.69 122 HIS A CA 1
ATOM 954 C C . HIS A 1 122 ? -12.332 -3.300 7.909 1.00 95.69 122 HIS A C 1
ATOM 956 O O . HIS A 1 122 ? -12.961 -3.321 8.962 1.00 95.69 122 HIS A O 1
ATOM 962 N N . SER A 1 123 ? -12.908 -2.965 6.752 1.00 96.00 123 SER A N 1
ATOM 963 C CA . SER A 1 123 ? -14.366 -2.854 6.574 1.00 96.00 123 SER A CA 1
ATOM 964 C C . SER A 1 123 ? -14.989 -4.088 5.908 1.00 96.00 123 SER A C 1
ATOM 966 O O . SER A 1 123 ? -16.211 -4.193 5.828 1.00 96.00 123 SER A O 1
ATOM 968 N N . ASN A 1 124 ? -14.170 -5.042 5.452 1.00 95.56 124 ASN A N 1
ATOM 969 C CA . ASN A 1 124 ? -14.630 -6.220 4.730 1.00 95.56 124 ASN A CA 1
ATOM 970 C C . ASN A 1 124 ? -15.006 -7.346 5.701 1.00 95.56 124 ASN A C 1
ATOM 972 O O . ASN A 1 124 ? -14.144 -8.037 6.248 1.00 95.56 124 ASN A O 1
ATOM 976 N N . GLU A 1 125 ? -16.307 -7.558 5.882 1.00 94.69 125 GLU A N 1
ATOM 977 C CA . GLU A 1 125 ? -16.844 -8.564 6.801 1.00 94.69 125 GLU A CA 1
ATOM 978 C C . GLU A 1 125 ? -16.403 -9.990 6.448 1.00 94.69 125 GLU A C 1
ATOM 980 O O . GLU A 1 125 ? -16.021 -10.747 7.338 1.00 94.69 125 GLU A O 1
ATOM 985 N N . ALA A 1 126 ? -16.342 -10.339 5.159 1.00 93.94 126 ALA A N 1
ATOM 986 C CA . ALA A 1 126 ? -15.932 -11.672 4.718 1.00 93.94 126 ALA A CA 1
ATOM 987 C C . ALA A 1 126 ? -14.470 -11.999 5.076 1.00 93.94 126 ALA A C 1
ATOM 989 O O . ALA A 1 126 ? -14.124 -13.166 5.270 1.00 93.94 126 ALA A O 1
ATOM 990 N N . VAL A 1 127 ? -13.607 -10.982 5.169 1.00 92.12 127 VAL A N 1
ATOM 991 C CA . VAL A 1 127 ? -12.215 -11.149 5.611 1.00 92.12 127 VAL A CA 1
ATOM 992 C C . VAL A 1 127 ? -12.140 -11.110 7.135 1.00 92.12 127 VAL A C 1
ATOM 994 O O . VAL A 1 127 ? -11.561 -12.006 7.744 1.00 92.12 127 VAL A O 1
ATOM 997 N N . MET A 1 128 ? -12.737 -10.097 7.766 1.00 93.69 128 MET A N 1
ATOM 998 C CA . MET A 1 128 ? -12.584 -9.846 9.202 1.00 93.69 128 MET A CA 1
ATOM 999 C C . MET A 1 128 ? -13.284 -10.888 10.086 1.00 93.69 128 MET A C 1
ATOM 1001 O O . MET A 1 128 ? -12.746 -11.247 11.137 1.00 93.69 128 MET A O 1
ATOM 1005 N N . ALA A 1 129 ? -14.420 -11.445 9.646 1.00 93.50 129 ALA A N 1
ATOM 1006 C CA . ALA A 1 129 ? -15.156 -12.466 10.395 1.00 93.50 129 ALA A CA 1
ATOM 1007 C C . ALA A 1 129 ? -14.332 -13.743 10.627 1.00 93.50 129 ALA A C 1
ATOM 1009 O O . ALA A 1 129 ? -14.420 -14.338 11.700 1.00 93.50 129 ALA A O 1
ATOM 1010 N N . LYS A 1 130 ? -13.454 -14.118 9.682 1.00 92.62 130 LYS A N 1
ATOM 1011 C CA . LYS A 1 130 ? -12.542 -15.271 9.824 1.00 92.62 130 LYS A CA 1
ATOM 1012 C C . LYS A 1 130 ? -11.592 -15.149 11.018 1.00 92.62 130 LYS A C 1
ATOM 1014 O O . LYS A 1 130 ? -11.069 -16.153 11.490 1.00 92.62 130 LYS A O 1
ATOM 1019 N N . TYR A 1 131 ? -11.347 -13.922 11.474 1.00 90.75 131 TYR A N 1
ATOM 1020 C CA . TYR A 1 131 ? -10.378 -13.601 12.519 1.00 90.75 131 TYR A CA 1
ATOM 1021 C C . TYR A 1 131 ? -11.027 -13.008 13.772 1.00 90.75 131 TYR A C 1
ATOM 1023 O O . TYR A 1 131 ? -10.311 -12.570 14.670 1.00 90.75 131 TYR A O 1
ATOM 1031 N N . GLY A 1 132 ? -12.364 -12.962 13.837 1.00 90.69 132 GLY A N 1
ATOM 1032 C CA . GLY A 1 132 ? -13.090 -12.361 14.959 1.00 90.69 132 GLY A CA 1
ATOM 1033 C C . GLY A 1 132 ? -12.831 -10.858 15.123 1.00 90.69 132 GLY A C 1
ATOM 1034 O O . GLY A 1 132 ? -12.959 -10.326 16.224 1.00 90.69 132 GLY A O 1
ATOM 1035 N N . ILE A 1 133 ? -12.435 -10.168 14.050 1.00 90.06 133 ILE A N 1
ATOM 1036 C CA . ILE A 1 133 ? -12.165 -8.728 14.072 1.00 90.06 133 ILE A CA 1
ATOM 1037 C C . ILE A 1 133 ? -13.451 -7.992 13.691 1.00 90.06 133 ILE A C 1
ATOM 1039 O O . ILE A 1 133 ? -14.113 -8.335 12.716 1.00 90.06 133 ILE A O 1
ATOM 1043 N N . SER A 1 134 ? -13.824 -6.965 14.457 1.00 92.88 134 SER A N 1
ATOM 1044 C CA . SER A 1 134 ? -15.002 -6.159 14.130 1.00 92.88 134 SER A CA 1
ATOM 1045 C C . SER A 1 134 ? -14.704 -5.178 12.997 1.00 92.88 134 SER A C 1
ATOM 1047 O O . SER A 1 134 ? -13.757 -4.395 13.085 1.00 92.88 134 SER A O 1
ATOM 1049 N N . THR A 1 135 ? -15.570 -5.142 11.984 1.00 93.44 135 THR A N 1
ATOM 1050 C CA . THR A 1 135 ? -15.541 -4.127 10.916 1.00 93.44 135 THR A CA 1
ATOM 1051 C C . THR A 1 135 ? -15.973 -2.740 11.391 1.00 93.44 135 THR A C 1
ATOM 1053 O O . THR A 1 135 ? -15.743 -1.742 10.704 1.00 93.44 135 THR A O 1
ATOM 1056 N N . ASN A 1 136 ? -16.538 -2.641 12.602 1.00 92.75 136 ASN A N 1
ATOM 1057 C CA . ASN A 1 136 ? -16.925 -1.362 13.191 1.00 92.75 136 ASN A CA 1
ATOM 1058 C C . ASN A 1 136 ? -15.741 -0.410 13.368 1.00 92.75 136 ASN A C 1
ATOM 1060 O O . ASN A 1 136 ? -15.983 0.785 13.453 1.00 92.75 136 ASN A O 1
ATOM 1064 N N . VAL A 1 137 ? -14.492 -0.897 13.369 1.00 90.81 137 VAL A N 1
ATOM 1065 C CA . VAL A 1 137 ? -13.285 -0.062 13.492 1.00 90.81 137 VAL A CA 1
ATOM 1066 C C . VAL A 1 137 ? -13.257 1.094 12.484 1.00 90.81 137 VAL A C 1
ATOM 1068 O O . VAL A 1 137 ? -12.974 2.229 12.863 1.00 90.81 137 VAL A O 1
ATOM 1071 N N . ILE A 1 138 ? -13.626 0.838 11.224 1.00 93.62 138 ILE A N 1
ATOM 1072 C CA . ILE A 1 138 ? -13.674 1.880 10.190 1.00 93.62 138 ILE A CA 1
ATOM 1073 C C . ILE A 1 138 ? -14.859 2.811 10.427 1.00 93.62 138 ILE A C 1
ATOM 1075 O O . ILE A 1 138 ? -14.710 4.028 10.380 1.00 93.62 138 ILE A O 1
ATOM 1079 N N . LYS A 1 139 ? -16.032 2.257 10.751 1.00 92.69 139 LYS A N 1
ATOM 1080 C CA . LYS A 1 139 ? -17.241 3.049 11.008 1.00 92.69 139 LYS A CA 1
ATOM 1081 C C . LYS A 1 139 ? -17.058 4.008 12.187 1.00 92.69 139 LYS A C 1
ATOM 1083 O O . LYS A 1 139 ? -17.474 5.161 12.103 1.00 92.69 139 LYS A O 1
ATOM 1088 N N . THR A 1 140 ? -16.439 3.545 13.272 1.00 94.06 140 THR A N 1
ATOM 1089 C CA . THR A 1 140 ? -16.176 4.366 14.457 1.00 94.06 140 THR A CA 1
ATOM 1090 C C . THR A 1 140 ? -15.135 5.435 14.176 1.00 94.06 140 THR A C 1
ATOM 1092 O O . THR A 1 140 ? -15.344 6.560 14.601 1.00 94.06 140 THR A O 1
ATOM 1095 N N . TYR A 1 141 ? -14.077 5.118 13.418 1.00 95.00 141 TYR A N 1
ATOM 1096 C CA . TYR A 1 141 ? -13.087 6.113 12.999 1.00 95.00 141 TYR A CA 1
ATOM 1097 C C . TYR A 1 141 ? -13.730 7.212 12.143 1.00 95.00 141 TYR A C 1
ATOM 1099 O O . TYR A 1 141 ? -13.610 8.386 12.451 1.00 95.00 141 TYR A O 1
ATOM 1107 N N . LEU A 1 142 ? -14.500 6.849 11.112 1.00 93.12 142 LEU A N 1
ATOM 1108 C CA . LEU A 1 142 ? -15.149 7.833 10.234 1.00 93.12 142 LEU A CA 1
ATOM 1109 C C . LEU A 1 142 ? -16.171 8.722 10.961 1.00 93.12 142 LEU A C 1
ATOM 1111 O O . LEU A 1 142 ? -16.438 9.832 10.513 1.00 93.12 142 LEU A O 1
ATOM 1115 N N . SER A 1 143 ? -16.740 8.236 12.066 1.00 93.69 143 SER A N 1
ATOM 1116 C CA . SER A 1 143 ? -17.718 8.978 12.873 1.00 93.69 143 SER A CA 1
ATOM 1117 C C . SER A 1 143 ? -17.082 9.768 14.023 1.00 93.69 143 SER A C 1
ATOM 1119 O O . SER A 1 143 ? -17.799 10.472 14.734 1.00 93.69 143 SER A O 1
ATOM 1121 N N . ASP A 1 144 ? -15.776 9.619 14.258 1.00 93.69 144 ASP A N 1
ATOM 1122 C CA . ASP A 1 144 ? -15.066 10.337 15.313 1.00 93.69 144 ASP A CA 1
ATOM 1123 C C . ASP A 1 144 ? -14.535 11.697 14.825 1.00 93.69 144 ASP A C 1
ATOM 1125 O O . ASP A 1 144 ? -14.679 12.087 13.664 1.00 93.69 144 ASP A O 1
ATOM 1129 N N . PHE A 1 145 ? -13.913 12.444 15.739 1.00 93.94 145 PHE A N 1
ATOM 1130 C CA . PHE A 1 145 ? -13.331 13.743 15.415 1.00 93.94 145 PHE A CA 1
ATOM 1131 C C . PHE A 1 145 ? -12.214 13.655 14.362 1.00 93.94 145 PHE A C 1
ATOM 1133 O O . PHE A 1 145 ? -12.095 14.562 13.540 1.00 93.94 145 PHE A O 1
ATOM 1140 N N . HIS A 1 146 ? -11.407 12.589 14.364 1.00 93.62 146 HIS A N 1
ATOM 1141 C CA . HIS A 1 146 ? -10.349 12.373 13.383 1.00 93.62 146 HIS A CA 1
ATOM 1142 C C . HIS A 1 146 ? -10.928 12.161 11.985 1.00 93.62 146 HIS A C 1
ATOM 1144 O O . HIS A 1 146 ? -10.559 12.887 11.064 1.00 93.62 146 HIS A O 1
ATOM 1150 N N . GLY A 1 147 ? -11.861 11.218 11.831 1.00 92.94 147 GLY A N 1
ATOM 1151 C CA . GLY A 1 147 ? -12.454 10.876 10.539 1.00 92.94 147 GLY A CA 1
ATOM 1152 C C . GLY A 1 147 ? -13.289 12.008 9.941 1.00 92.94 147 GLY A C 1
ATOM 1153 O O . GLY A 1 147 ? -13.166 12.304 8.748 1.00 92.94 147 GLY A O 1
ATOM 1154 N N . VAL A 1 148 ? -14.084 12.701 10.764 1.00 92.50 148 VAL A N 1
ATOM 1155 C CA . VAL A 1 148 ? -14.882 13.854 10.313 1.00 92.50 148 VAL A CA 1
ATOM 1156 C C . VAL A 1 148 ? -13.974 15.009 9.895 1.00 92.50 148 VAL A C 1
ATOM 1158 O O . VAL A 1 148 ? -14.157 15.577 8.818 1.00 92.50 148 VAL A O 1
ATOM 1161 N N . THR A 1 149 ? -12.960 15.331 10.704 1.00 91.19 149 THR A N 1
ATOM 1162 C CA . THR A 1 149 ? -12.021 16.417 10.389 1.00 91.19 149 THR A CA 1
ATOM 1163 C C . THR A 1 149 ? -11.200 16.095 9.145 1.00 91.19 149 THR A C 1
ATOM 1165 O O . THR A 1 149 ? -11.039 16.963 8.293 1.00 91.19 149 THR A O 1
ATOM 1168 N N . LEU A 1 150 ? -10.726 14.854 8.990 1.00 90.75 150 LEU A N 1
ATOM 1169 C CA . LEU A 1 150 ? -10.020 14.416 7.784 1.00 90.75 150 LEU A CA 1
ATOM 1170 C C . LEU A 1 150 ? -10.880 14.604 6.532 1.00 90.75 150 LEU A C 1
ATOM 1172 O O . LEU A 1 150 ? -10.395 15.123 5.531 1.00 90.75 150 LEU A O 1
ATOM 1176 N N . SER A 1 151 ? -12.157 14.223 6.600 1.00 88.38 151 SER A N 1
ATOM 1177 C CA . SER A 1 151 ? -13.090 14.377 5.479 1.00 88.38 151 SER A CA 1
ATOM 1178 C C . SER A 1 151 ? -13.258 15.851 5.096 1.00 88.38 151 SER A C 1
ATOM 1180 O O . SER A 1 151 ? -13.137 16.203 3.928 1.00 88.38 151 SER A O 1
ATOM 1182 N N . MET A 1 152 ? -13.417 16.734 6.087 1.00 86.06 152 MET A N 1
ATOM 1183 C CA . MET A 1 152 ? -13.489 18.179 5.848 1.00 86.06 152 MET A CA 1
ATOM 1184 C C . MET A 1 152 ? -12.196 18.749 5.253 1.00 86.06 152 MET A C 1
ATOM 1186 O O . MET A 1 152 ? -12.259 19.617 4.388 1.00 86.06 152 MET A O 1
ATOM 1190 N N . LEU A 1 153 ? -11.025 18.286 5.703 1.00 82.69 153 LEU A N 1
ATOM 1191 C CA . LEU A 1 153 ? -9.734 18.751 5.185 1.00 82.69 153 LEU A CA 1
ATOM 1192 C C . LEU A 1 153 ? -9.529 18.349 3.720 1.00 82.69 153 LEU A C 1
ATOM 1194 O O . LEU A 1 153 ? -9.093 19.188 2.934 1.00 82.69 153 LEU A O 1
ATOM 1198 N N . ARG A 1 154 ? -9.911 17.120 3.348 1.00 80.94 154 ARG A N 1
ATOM 1199 C CA . ARG A 1 154 ? -9.872 16.637 1.956 1.00 80.94 154 ARG A CA 1
ATOM 1200 C C . ARG A 1 154 ? -10.799 17.455 1.051 1.00 80.94 154 ARG A C 1
ATOM 1202 O O . ARG A 1 154 ? -10.414 17.810 -0.058 1.00 80.94 154 ARG A O 1
ATOM 1209 N N . ASP A 1 155 ? -11.977 17.837 1.548 1.00 75.62 155 ASP A N 1
ATOM 1210 C CA . ASP A 1 155 ? -12.920 18.694 0.812 1.00 75.62 155 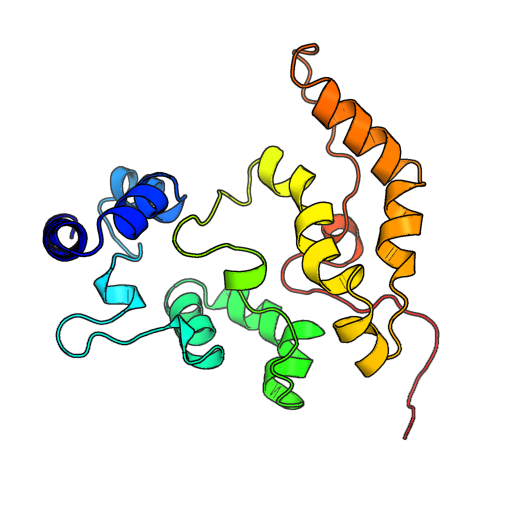ASP A CA 1
ATOM 1211 C C . ASP A 1 155 ? -12.456 20.165 0.723 1.00 75.62 155 ASP A C 1
ATOM 1213 O O . ASP A 1 155 ? -12.857 20.897 -0.185 1.00 75.62 155 ASP A O 1
ATOM 1217 N N . GLN A 1 156 ? -11.605 20.617 1.654 1.00 66.00 156 GLN A N 1
ATOM 1218 C CA . GLN A 1 156 ? -11.090 21.990 1.733 1.00 66.00 156 GLN A CA 1
ATOM 1219 C C . GLN A 1 156 ? -9.698 22.198 1.118 1.00 66.00 156 GLN A C 1
ATOM 1221 O O . GLN A 1 156 ? -9.162 23.307 1.237 1.00 66.00 156 GLN A O 1
ATOM 1226 N N . GLU A 1 157 ? -9.123 21.213 0.413 1.00 58.09 157 GLU A N 1
ATOM 1227 C CA . GLU A 1 157 ? -7.809 21.328 -0.255 1.00 58.09 157 GLU A CA 1
ATOM 1228 C C . GLU A 1 157 ? -7.674 22.580 -1.158 1.00 58.09 157 GLU A C 1
ATOM 1230 O O . GLU A 1 157 ? -6.560 23.009 -1.461 1.00 58.09 157 GLU A O 1
ATOM 1235 N N . SER A 1 158 ? -8.779 23.239 -1.538 1.00 50.56 158 SER A N 1
ATOM 1236 C CA . SER A 1 158 ? -8.769 24.476 -2.326 1.00 50.56 158 SER A CA 1
ATOM 1237 C C . SER A 1 158 ? -8.706 25.800 -1.535 1.00 50.56 158 SER A C 1
ATOM 1239 O O . SER A 1 158 ? -8.711 26.850 -2.178 1.00 50.56 158 SER A O 1
ATOM 1241 N N . LEU A 1 159 ? -8.706 25.818 -0.189 1.00 49.31 159 LEU A N 1
ATOM 1242 C CA . LEU A 1 159 ? -9.042 27.043 0.574 1.00 49.31 159 LEU A CA 1
ATOM 1243 C C . LEU A 1 159 ? -8.013 27.579 1.587 1.00 49.31 159 LEU A C 1
ATOM 1245 O O . LEU A 1 159 ? -8.246 28.673 2.107 1.00 49.31 159 LEU A O 1
ATOM 1249 N N . SER A 1 160 ? -6.882 26.918 1.882 1.00 47.56 160 SER A N 1
ATOM 1250 C CA . SER A 1 160 ? -5.939 27.476 2.876 1.00 47.56 160 SER A CA 1
ATOM 1251 C C . SER A 1 160 ? -4.444 27.308 2.560 1.00 47.56 160 SER A C 1
ATOM 1253 O O . SER A 1 160 ? -3.962 26.187 2.432 1.00 47.56 160 SER A O 1
ATOM 1255 N N . PRO A 1 161 ? -3.655 28.407 2.524 1.00 48.34 161 PRO A N 1
ATOM 1256 C CA . PRO A 1 161 ? -2.201 28.371 2.329 1.00 48.34 161 PRO A CA 1
ATOM 1257 C C . PRO A 1 161 ? -1.415 27.955 3.588 1.00 48.34 161 PRO A C 1
ATOM 1259 O O . PRO A 1 161 ? -0.188 27.840 3.542 1.00 48.34 161 PRO A O 1
ATOM 1262 N N . ARG A 1 162 ? -2.082 27.725 4.729 1.00 50.62 162 ARG A N 1
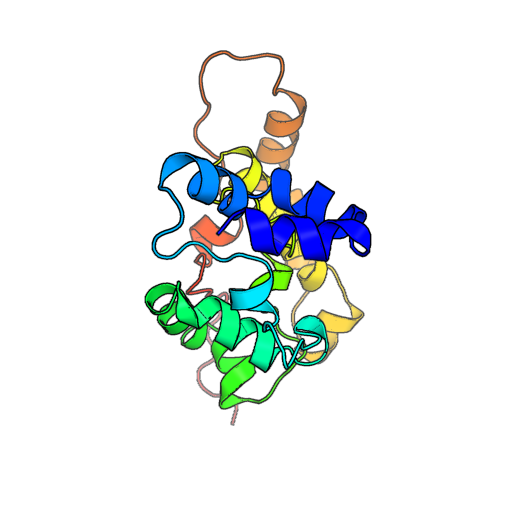ATOM 1263 C CA . ARG A 1 162 ? -1.454 27.116 5.910 1.00 50.62 162 ARG A CA 1
ATOM 1264 C C . ARG A 1 162 ? -1.642 25.607 5.843 1.00 50.62 162 ARG A C 1
ATOM 1266 O O . ARG A 1 162 ? -2.756 25.134 6.023 1.00 50.62 162 ARG A O 1
ATOM 1273 N N . LYS A 1 163 ? -0.540 24.865 5.668 1.00 56.00 163 LYS A N 1
ATOM 1274 C CA . LYS A 1 163 ? -0.473 23.418 5.939 1.00 56.00 163 LYS A CA 1
ATOM 1275 C C . LYS A 1 163 ? -1.013 23.155 7.347 1.00 56.00 163 LYS A C 1
ATOM 1277 O O . LYS A 1 163 ? -0.312 23.390 8.334 1.00 56.00 163 LYS A O 1
ATOM 1282 N N . VAL A 1 164 ? -2.271 22.734 7.439 1.00 55.38 164 VAL A N 1
ATOM 1283 C CA . VAL A 1 164 ? -2.880 22.274 8.687 1.00 55.38 164 VAL A CA 1
ATOM 1284 C C . VAL A 1 164 ? -2.100 21.035 9.139 1.00 55.38 164 VAL A C 1
ATOM 1286 O O . VAL A 1 164 ? -1.622 20.260 8.310 1.00 55.38 164 VAL A O 1
ATOM 1289 N N . ARG A 1 165 ? -1.881 20.885 10.452 1.00 57.91 165 ARG A N 1
ATOM 1290 C CA . ARG A 1 165 ? -1.255 19.675 11.011 1.00 57.91 165 ARG A CA 1
ATOM 1291 C C . ARG A 1 165 ? -2.058 18.454 10.561 1.00 57.91 165 ARG A C 1
ATOM 1293 O O . ARG A 1 165 ? -3.284 18.515 10.600 1.00 57.91 165 ARG A O 1
ATOM 1300 N N . SER A 1 166 ? -1.379 17.373 10.173 1.00 68.62 166 SER A N 1
ATOM 1301 C CA . SER A 1 166 ? -2.066 16.135 9.803 1.00 68.62 166 SER A CA 1
ATOM 1302 C C . SER A 1 166 ? -2.914 15.664 10.983 1.00 68.62 166 SER A C 1
ATOM 1304 O O . SER A 1 166 ? -2.429 15.554 12.113 1.00 68.62 166 SER A O 1
ATOM 1306 N N . ILE A 1 167 ? -4.202 15.453 10.732 1.00 87.94 167 ILE A N 1
ATOM 1307 C CA . ILE A 1 167 ? -5.090 14.798 11.686 1.00 87.94 167 ILE A CA 1
ATOM 1308 C C . ILE A 1 167 ? -4.659 13.336 11.828 1.00 87.94 167 ILE A C 1
ATOM 1310 O O . ILE A 1 167 ? -4.151 12.756 10.872 1.00 87.94 167 ILE A O 1
ATOM 1314 N N . ALA A 1 168 ? -4.822 12.752 13.016 1.00 93.06 168 ALA A N 1
ATOM 1315 C CA . ALA A 1 168 ? -4.370 11.387 13.246 1.00 93.06 168 ALA A CA 1
ATOM 1316 C C . ALA A 1 168 ? -5.112 10.385 12.340 1.00 93.06 168 ALA A C 1
ATOM 1318 O O . ALA A 1 168 ? -6.345 10.376 12.260 1.00 93.06 168 ALA A O 1
ATOM 1319 N N . VAL A 1 169 ? -4.356 9.511 11.686 1.00 94.38 169 VAL A N 1
ATOM 1320 C CA . VAL A 1 169 ? -4.856 8.372 10.908 1.00 94.38 169 VAL A CA 1
ATOM 1321 C C . VAL A 1 169 ? -4.413 7.059 11.546 1.00 94.38 169 VAL A C 1
ATOM 1323 O O . VAL A 1 169 ? -3.685 7.033 12.538 1.00 94.38 169 VAL A O 1
ATOM 1326 N N . CYS A 1 170 ? -4.854 5.936 10.978 1.00 95.19 170 CYS A N 1
ATOM 1327 C CA . CYS A 1 170 ? -4.663 4.605 11.553 1.00 95.19 170 CYS A CA 1
ATOM 1328 C C . CYS A 1 170 ? -3.202 4.326 11.954 1.00 95.19 170 CYS A C 1
ATOM 1330 O O . CYS A 1 170 ? -2.941 3.806 13.037 1.00 95.19 170 CYS A O 1
ATOM 1332 N N . THR A 1 171 ? -2.244 4.699 11.105 1.00 95.38 171 THR A N 1
ATOM 1333 C CA . THR A 1 171 ? -0.815 4.439 11.330 1.00 95.38 171 THR A CA 1
ATOM 1334 C C . THR A 1 171 ? -0.191 5.294 12.426 1.00 95.38 171 THR A C 1
ATOM 1336 O O . THR A 1 171 ? 0.821 4.880 12.986 1.00 95.38 171 THR A O 1
ATOM 1339 N N . ASP A 1 172 ? -0.780 6.442 12.773 1.00 94.69 172 ASP A N 1
ATOM 1340 C CA . ASP A 1 172 ? -0.251 7.318 13.829 1.00 94.69 172 ASP A CA 1
ATOM 1341 C C . ASP A 1 172 ? -0.422 6.694 15.222 1.00 94.69 172 ASP A C 1
ATOM 1343 O O . ASP A 1 172 ? 0.321 7.012 16.149 1.00 94.69 172 ASP A O 1
ATOM 1347 N N . CYS A 1 173 ? -1.377 5.769 15.368 1.00 94.00 173 CYS A N 1
ATOM 1348 C CA . CYS A 1 173 ? -1.594 5.009 16.599 1.00 94.00 173 CYS A CA 1
ATOM 1349 C C . CYS A 1 173 ? -1.164 3.542 16.483 1.00 94.00 173 CYS A C 1
ATOM 1351 O O . CYS A 1 173 ? -0.687 2.965 17.459 1.00 94.00 173 CYS A O 1
ATOM 1353 N N . HIS A 1 174 ? -1.345 2.921 15.315 1.00 94.75 174 HIS A N 1
ATOM 1354 C CA . HIS A 1 174 ? -1.089 1.491 15.132 1.00 94.75 174 HIS A CA 1
ATOM 1355 C C . HIS A 1 174 ? 0.300 1.167 14.590 1.00 94.75 174 HIS A C 1
ATOM 1357 O O . HIS A 1 174 ? 0.643 -0.009 14.563 1.00 94.75 174 HIS A O 1
ATOM 1363 N N . GLY A 1 175 ? 1.098 2.160 14.200 1.00 95.44 175 GLY A N 1
ATOM 1364 C CA . GLY A 1 175 ? 2.369 1.944 13.511 1.00 95.44 175 GLY A CA 1
ATOM 1365 C C . GLY A 1 175 ? 2.188 1.847 11.995 1.00 95.44 175 GLY A C 1
ATOM 1366 O O . GLY A 1 175 ? 1.081 1.664 11.487 1.00 95.44 175 GLY A O 1
ATOM 1367 N N . THR A 1 176 ? 3.284 1.998 11.251 1.00 94.69 176 THR A N 1
ATOM 1368 C CA . THR A 1 176 ? 3.258 2.040 9.771 1.00 94.69 176 THR A CA 1
ATOM 1369 C C . THR A 1 176 ? 3.691 0.713 9.164 1.00 94.69 176 THR A C 1
ATOM 1371 O O . THR A 1 176 ? 2.972 0.114 8.369 1.00 94.69 176 THR A O 1
ATOM 1374 N N . HIS A 1 177 ? 4.873 0.239 9.557 1.00 96.94 177 HIS A N 1
ATOM 1375 C CA . HIS A 1 177 ? 5.395 -1.069 9.156 1.00 96.94 177 HIS A CA 1
ATOM 1376 C C . HIS A 1 177 ? 5.483 -2.020 10.346 1.00 96.94 177 HIS A C 1
ATOM 1378 O O . HIS A 1 177 ? 5.442 -3.223 10.162 1.00 96.94 177 HIS A O 1
ATOM 1384 N N . ASP A 1 178 ? 5.521 -1.495 11.563 1.00 96.69 178 ASP A N 1
ATOM 1385 C CA . ASP A 1 178 ? 5.478 -2.178 12.855 1.00 96.69 178 ASP A CA 1
ATOM 1386 C C . ASP A 1 178 ? 4.040 -2.368 13.361 1.00 96.69 178 ASP A C 1
ATOM 1388 O O . ASP A 1 178 ? 3.800 -2.360 14.563 1.00 96.69 178 ASP A O 1
ATOM 1392 N N . ILE A 1 179 ? 3.080 -2.526 12.439 1.00 96.19 179 ILE A N 1
ATOM 1393 C CA . ILE A 1 179 ? 1.645 -2.494 12.742 1.00 96.19 179 ILE A CA 1
ATOM 1394 C C . ILE A 1 179 ? 1.309 -3.399 13.931 1.00 96.19 179 ILE A C 1
ATOM 1396 O O . ILE A 1 179 ? 1.568 -4.608 13.921 1.00 96.19 179 ILE A O 1
ATOM 1400 N N . MET A 1 180 ? 0.702 -2.799 14.947 1.00 93.81 180 MET A N 1
ATOM 1401 C CA . MET A 1 180 ? 0.370 -3.435 16.210 1.00 93.81 180 MET A CA 1
ATOM 1402 C C . MET A 1 180 ? -1.117 -3.768 16.293 1.00 93.81 180 MET A C 1
ATOM 1404 O O . MET A 1 180 ? -1.979 -3.081 15.744 1.00 93.81 180 MET A O 1
ATOM 1408 N N . ARG A 1 181 ? -1.434 -4.801 17.076 1.00 88.69 181 ARG A N 1
ATOM 1409 C CA . ARG A 1 181 ? -2.813 -5.073 17.495 1.00 88.69 181 ARG A CA 1
ATOM 1410 C C . ARG A 1 181 ? -3.317 -3.951 18.399 1.00 88.69 181 ARG A C 1
ATOM 1412 O O . ARG A 1 181 ? -2.566 -3.424 19.217 1.00 88.69 181 ARG A O 1
ATOM 1419 N N . VAL A 1 182 ? -4.614 -3.671 18.333 1.00 79.50 182 VAL A N 1
ATOM 1420 C CA . VAL A 1 182 ? -5.287 -2.896 19.380 1.00 79.50 182 VAL A CA 1
ATOM 1421 C C . VAL A 1 182 ? -5.304 -3.769 20.631 1.00 79.50 182 VAL A C 1
ATOM 1423 O O . VAL A 1 182 ? -5.892 -4.852 20.611 1.00 79.50 182 VAL A O 1
ATOM 1426 N N . SER A 1 183 ? -4.616 -3.369 21.701 1.00 62.91 183 SER A N 1
ATOM 1427 C CA . SER A 1 183 ? -4.688 -4.146 22.935 1.00 62.91 183 SER A CA 1
ATOM 1428 C C . SER A 1 183 ? -6.092 -4.002 23.530 1.00 62.91 183 SER A C 1
ATOM 1430 O O . SER A 1 183 ? -6.602 -2.912 23.778 1.00 62.91 183 SER A O 1
ATOM 1432 N N . ARG A 1 184 ? -6.734 -5.137 23.776 1.00 43.09 184 ARG A N 1
ATOM 1433 C CA . ARG A 1 184 ? -7.447 -5.326 25.032 1.00 43.09 184 ARG A CA 1
ATOM 1434 C C . ARG A 1 184 ? -6.727 -6.457 25.733 1.00 43.09 184 ARG A C 1
ATOM 1436 O O . ARG A 1 184 ? -6.204 -7.359 25.081 1.00 43.09 184 ARG A O 1
ATOM 1443 N N . TYR A 1 185 ? -6.649 -6.360 27.047 1.00 39.44 185 TYR A N 1
ATOM 1444 C CA . TYR A 1 185 ? -6.241 -7.441 27.927 1.00 39.44 185 TYR A CA 1
ATOM 1445 C C . TYR A 1 185 ? -6.755 -8.794 27.398 1.00 39.44 185 TYR A C 1
ATOM 1447 O O . TYR A 1 185 ? -7.960 -9.016 27.329 1.00 39.44 185 TYR A O 1
ATOM 1455 N N . SER A 1 186 ? -5.845 -9.647 26.941 1.00 35.59 186 SER A N 1
ATOM 1456 C CA . SER A 1 186 ? -6.038 -11.082 26.704 1.00 35.59 186 SER A CA 1
ATOM 1457 C C . SER A 1 186 ? -4.637 -11.683 26.574 1.00 35.59 186 SER A C 1
ATOM 1459 O O . SER A 1 186 ? -4.117 -11.813 25.458 1.00 35.59 186 SER A O 1
ATOM 1461 N N . PRO A 1 187 ? -3.952 -11.928 27.708 1.00 41.59 187 PRO A N 1
ATOM 1462 C CA . PRO A 1 187 ? -2.874 -12.900 27.708 1.00 41.59 187 PRO A CA 1
ATOM 1463 C C . PRO A 1 187 ? -3.497 -14.237 27.295 1.00 41.59 187 PRO A C 1
ATOM 1465 O O . PRO A 1 187 ? -4.587 -14.560 27.748 1.00 41.59 187 PRO A O 1
ATOM 1468 N N . GLU A 1 188 ? -2.832 -14.948 26.390 1.00 40.22 188 GLU A N 1
ATOM 1469 C CA . GLU A 1 188 ? -2.962 -16.403 26.252 1.00 40.22 188 GLU A CA 1
ATOM 1470 C C . GLU A 1 188 ? -4.399 -16.952 26.181 1.00 40.22 188 GLU A C 1
ATOM 1472 O O . GLU A 1 188 ? -5.002 -17.342 27.176 1.00 40.22 188 GLU A O 1
ATOM 1477 N N . LEU A 1 189 ? -4.919 -17.093 24.962 1.00 33.41 189 LEU A N 1
ATOM 1478 C CA . LEU A 1 189 ? -5.874 -18.164 24.688 1.00 33.41 189 LEU A CA 1
ATOM 1479 C C . LEU A 1 189 ? -5.119 -19.281 23.964 1.00 33.41 189 LEU A C 1
ATOM 1481 O O . LEU A 1 189 ? -4.936 -19.203 22.751 1.00 33.41 189 LEU A O 1
ATOM 1485 N N . LEU A 1 190 ? -4.638 -20.203 24.813 1.00 35.72 190 LEU A N 1
ATOM 1486 C CA . LEU A 1 190 ? -4.399 -21.649 24.658 1.00 35.72 190 LEU A CA 1
ATOM 1487 C C . LEU A 1 190 ? -3.809 -22.149 23.330 1.00 35.72 190 LEU A C 1
ATOM 1489 O O . LEU A 1 190 ? -4.545 -22.196 22.321 1.00 35.72 190 LEU A O 1
#

Sequence (190 aa):
MLAISQTCKRCHYDKYAKLRESIHYKVLQQKGGVNVPTCVECHGGHAISSVSRDRLSTVRKCRGCHEKVYEIYAGSVHGNALFNKHNRDVPICTDCHTAHQVKDPYTAEYHENIPDTCSSCHSNEAVMAKYGISTNVIKTYLSDFHGVTLSMLRDQESLSPRKVRSIAVCTDCHGTHDIMRVSRYSPELL